Protein 4JMG (pdb70)

Organism: Homo sapiens (NCBI:txid9606)

Foldseek 3Di:
DWAPDVVRVLVVQQPAPPDPPDRAGADFFVVVRAEDEADAPVVQFVRQQPGDDWRHKHKYQYPVDHPFIKIWTDDPNGIDIFGWAAWPVGITDGAFDFDDACPQAVQRDWDFPDDDQFKTKIFSPNRPDPRPFFQKKKKWKDFVVDDDDTDIDIGGRVDGMDMDGGHHAPTKMKMKMFTHRHVPDTGPDIDIDIDGD/DPPDDDD

GO terms:
  GO:0005515 protein binding (F, IPI)
  GO:0060090 molecular adaptor activity (F, IDA)
  GO:0004726 non-membrane spanning protein tyrosine phosphatase activity (F, IDA)
  GO:0005925 focal adhesion (C, IDA)
  GO:0042130 negative regulation of T cell proliferation (P, IDA)
  GO:0019221 cytokine-mediated signaling pathway (P, IDA)
  GO:0032480 negative regulation of type I interferon production (P, IDA)
  GO:1902564 negative regulation of neutrophil activation (P, IDA)
  GO:0005737 cytoplasm (C, IC)
  GO:0004725 protein tyrosine phosphatase activity (F, IDA)
  GO:0004725 protein tyrosine phosphatase activity (F, IMP)
  GO:0042311 vasodilation (P, IMP)
  GO:0051897 positive regulation of phosphatidylinositol 3-kinase/protein kinase B signal transduction (P, IMP)
  GO:1902533 positive regulation of intracellular signal transduction (P, IMP)
  GO:0071260 cellular response to mechanical stimulus (P, IMP)
  GO:0050839 cell adhesion molecule binding (F, IPI)
  GO:0045296 cadherin binding (F, IPI)
  GO:1990782 protein tyrosine kinase binding (F, IPI)
  GO:0005634 nucleus (C, IDA)
  GO:0005737 cytoplasm (C, IDA)

Sequence (204 aa):
VKFNSLNELVDYHRSSTSVVSRNQQIFLRDIGGHPWYKGKIPRAKAEEMMLSKQRHDGAFLIRESESAPGDFSLSVVKFGNDVQHFKVLRDGAGKYFLWVGGSGGSVSSVPTKLEVVAATPTSLLISWDAWSGSDWPVSYYRRITYGETGGNSPVQEFTVPGSSYTATISGLSPGVDYTITVYAGYDGKYYYQSPISINYRTVENVGLM

Structure (mmCIF, N/CA/C/O backbone):
data_4JMG
#
_entry.id   4JMG
#
_cell.length_a   109.597
_cell.length_b   34.402
_cell.length_c   47.799
_cell.angle_alpha   90.00
_cell.angle_beta   105.22
_cell.angle_gamma   90.00
#
_symmetry.space_group_name_H-M   'C 1 2 1'
#
loop_
_entity.id
_entity.type
_entity.pdbx_description
1 polymer 'Clamp Ptpn11_pY580'
2 polymer 'Tyrosine-protein phosphatase non-receptor type 11'
3 non-polymer 'MAGNESIUM ION'
4 water water
#
loop_
_atom_site.group_PDB
_atom_site.id
_atom_site.type_symbol
_atom_site.label_atom_id
_atom_site.label_alt_id
_atom_site.label_comp_id
_atom_site.label_asym_id
_atom_site.label_entity_id
_atom_site.label_seq_id
_atom_site.pdbx_PDB_ins_code
_atom_site.Cartn_x
_atom_site.Cartn_y
_atom_site.Cartn_z
_atom_site.occupancy
_atom_site.B_iso_or_equiv
_atom_site.auth_seq_id
_atom_site.auth_comp_id
_atom_site.auth_asym_id
_atom_site.auth_atom_id
_atom_site.pdbx_PDB_model_num
ATOM 1 N N . VAL A 1 3 ? 35.545 10.716 8.723 1.00 27.63 3 VAL A N 1
ATOM 2 C CA . VAL A 1 3 ? 34.742 11.678 9.475 1.00 27.51 3 VAL A CA 1
ATOM 3 C C . VAL A 1 3 ? 34.508 11.206 10.913 1.00 23.63 3 VAL A C 1
ATOM 4 O O . VAL A 1 3 ? 34.635 10.014 11.208 1.00 24.24 3 VAL A O 1
ATOM 8 N N . LYS A 1 4 ? 34.179 12.144 11.801 1.00 20.42 4 LYS A N 1
ATOM 9 C CA . LYS A 1 4 ? 33.848 11.821 13.188 1.00 19.34 4 LYS A CA 1
ATOM 10 C C . LYS A 1 4 ? 32.495 12.393 13.585 1.00 20.31 4 LYS A C 1
ATOM 11 O O . LYS A 1 4 ? 31.978 13.304 12.933 1.00 22.82 4 LYS A O 1
ATOM 17 N N . PHE A 1 5 ? 31.940 11.866 14.671 1.00 19.08 5 PHE A N 1
ATOM 18 C CA . PHE A 1 5 ? 30.565 12.169 15.052 1.00 16.98 5 PHE A CA 1
ATOM 19 C C . PHE A 1 5 ? 30.449 12.517 16.531 1.00 19.47 5 PHE A C 1
ATOM 20 O O . PHE A 1 5 ? 31.092 11.895 17.372 1.00 18.71 5 PHE A O 1
ATOM 28 N N . ASN A 1 6 ? 29.605 13.491 16.859 1.00 20.61 6 ASN A N 1
ATOM 29 C CA . ASN A 1 6 ? 29.444 13.888 18.254 1.00 21.71 6 ASN A CA 1
ATOM 30 C C . ASN A 1 6 ? 28.475 13.000 19.029 1.00 19.75 6 ASN A C 1
ATOM 31 O O . ASN A 1 6 ? 28.398 13.073 20.253 1.00 22.43 6 ASN A O 1
ATOM 36 N N . SER A 1 7 ? 27.741 12.161 18.309 1.00 16.93 7 SER A N 1
ATOM 37 C CA . SER A 1 7 ? 26.727 11.306 18.926 1.00 17.06 7 SER A CA 1
ATOM 38 C C . SER A 1 7 ? 26.492 10.065 18.070 1.00 15.94 7 SER A C 1
ATOM 39 O O . SER A 1 7 ? 26.865 10.047 16.894 1.00 15.48 7 SER A O 1
ATOM 42 N N . LEU A 1 8 ? 25.890 9.024 18.645 1.00 12.30 8 LEU A N 1
ATOM 43 C CA . LEU A 1 8 ? 25.542 7.844 17.852 1.00 13.08 8 LEU A CA 1
ATOM 44 C C . LEU A 1 8 ? 24.546 8.204 16.764 1.00 14.29 8 LEU A C 1
ATOM 45 O O . LEU A 1 8 ? 24.618 7.673 15.663 1.00 13.53 8 LEU A O 1
ATOM 50 N N . ASN A 1 9 ? 23.601 9.096 17.063 1.00 14.28 9 ASN A N 1
ATOM 51 C CA . ASN A 1 9 ? 22.633 9.496 16.055 1.00 12.79 9 ASN A CA 1
ATOM 52 C C . ASN A 1 9 ? 23.264 10.176 14.838 1.00 13.40 9 ASN A C 1
ATOM 53 O O . ASN A 1 9 ? 22.849 9.932 13.702 1.00 14.15 9 ASN A O 1
ATOM 58 N N . GLU A 1 10 ? 24.260 11.023 15.083 1.00 15.62 10 GLU A N 1
ATOM 59 C CA . GLU A 1 10 ? 25.015 11.667 13.999 1.00 12.98 10 GLU A CA 1
ATOM 60 C C . GLU A 1 10 ? 25.682 10.616 13.111 1.00 12.96 10 GLU A C 1
ATOM 61 O O . GLU A 1 10 ? 25.632 10.707 11.875 1.00 13.64 10 GLU A O 1
ATOM 67 N N . LEU A 1 11 ? 26.285 9.611 13.739 1.00 14.04 11 LEU A N 1
ATOM 68 C CA . LEU A 1 11 ? 26.888 8.497 13.009 1.00 12.33 11 LEU A CA 1
ATOM 69 C C . LEU A 1 11 ? 25.841 7.792 12.157 1.00 14.90 11 LEU A C 1
ATOM 70 O O . LEU A 1 11 ? 26.046 7.553 10.972 1.00 13.53 11 LEU A O 1
ATOM 75 N N . VAL A 1 12 ? 24.714 7.458 12.773 1.00 12.36 12 VAL A N 1
ATOM 76 C CA . VAL A 1 12 ? 23.646 6.750 12.095 1.00 12.55 12 VAL A CA 1
ATOM 77 C C . VAL A 1 12 ? 23.121 7.543 10.910 1.00 13.17 12 VAL A C 1
ATOM 78 O O . VAL A 1 12 ? 22.989 7.002 9.816 1.00 13.53 12 VAL A O 1
ATOM 82 N N . ASP A 1 13 ? 22.811 8.822 11.120 1.00 13.99 13 ASP A N 1
ATOM 83 C CA . ASP A 1 13 ? 22.179 9.592 10.051 1.00 15.94 13 ASP A CA 1
ATOM 84 C C . ASP A 1 13 ? 23.135 9.794 8.880 1.00 14.57 13 ASP A C 1
ATOM 85 O O . ASP A 1 13 ? 22.713 9.766 7.720 1.00 15.25 13 ASP A O 1
ATOM 90 N N . TYR A 1 14 ? 24.421 9.961 9.179 1.00 14.29 14 TYR A N 1
ATOM 91 C CA . TYR A 1 14 ? 25.435 10.079 8.130 1.00 12.74 14 TYR A CA 1
ATOM 92 C C . TYR A 1 14 ? 25.421 8.832 7.262 1.00 15.59 14 TYR A C 1
ATOM 93 O O . TYR A 1 14 ? 25.450 8.904 6.032 1.00 15.44 14 TYR A O 1
ATOM 102 N N . HIS A 1 15 ? 25.334 7.680 7.912 1.00 13.30 15 HIS A N 1
ATOM 103 C CA . HIS A 1 15 ? 25.414 6.417 7.201 1.00 13.77 15 HIS A CA 1
ATOM 104 C C . HIS A 1 15 ? 24.089 5.907 6.649 1.00 13.88 15 HIS A C 1
ATOM 105 O O . HIS A 1 15 ? 24.023 4.806 6.087 1.00 12.32 15 HIS A O 1
ATOM 112 N N . ARG A 1 16 ? 23.039 6.717 6.788 1.00 13.10 16 ARG A N 1
ATOM 113 C CA . ARG A 1 16 ? 21.838 6.502 6.003 1.00 13.31 16 ARG A CA 1
ATOM 114 C C . ARG A 1 16 ? 22.072 6.940 4.555 1.00 16.09 16 ARG A C 1
ATOM 115 O O . ARG A 1 16 ? 21.350 6.501 3.659 1.00 15.22 16 ARG A O 1
ATOM 123 N N . SER A 1 17 ? 23.087 7.777 4.323 1.00 15.55 17 SER A N 1
ATOM 124 C CA A SER A 1 17 ? 23.310 8.316 2.979 0.38 17.30 17 SER A CA 1
ATOM 125 C CA B SER A 1 17 ? 23.330 8.375 3.006 0.62 17.33 17 SER A CA 1
ATOM 126 C C . SER A 1 17 ? 24.704 8.042 2.415 1.00 19.37 17 SER A C 1
ATOM 127 O O . SER A 1 17 ? 24.952 8.269 1.229 1.00 24.53 17 SER A O 1
ATOM 132 N N . THR A 1 18 ? 25.605 7.540 3.251 1.00 15.87 18 THR A N 1
ATOM 133 C CA . THR A 1 18 ? 26.968 7.198 2.847 1.00 15.49 18 THR A CA 1
ATOM 134 C C . THR A 1 18 ? 27.224 5.782 3.339 1.00 17.34 18 THR A C 1
ATOM 135 O O . THR A 1 18 ? 26.894 5.464 4.482 1.00 13.92 18 THR A O 1
ATOM 139 N N . SER A 1 19 ? 27.811 4.927 2.504 1.00 14.56 19 SER A N 1
ATOM 140 C CA . SER A 1 19 ? 27.927 3.512 2.853 1.00 13.55 19 SER A CA 1
ATOM 141 C C . SER A 1 19 ? 28.717 3.311 4.132 1.00 13.07 19 SER A C 1
ATOM 142 O O . SER A 1 19 ? 29.758 3.948 4.336 1.00 15.89 19 SER A O 1
ATOM 145 N N . VAL A 1 20 ? 28.235 2.410 4.984 1.00 12.26 20 VAL A N 1
ATOM 146 C CA A VAL A 1 20 ? 28.956 2.022 6.202 0.33 13.31 20 VAL A CA 1
ATOM 147 C CA B VAL A 1 20 ? 28.961 2.063 6.193 0.67 13.26 20 VAL A CA 1
ATOM 148 C C . VAL A 1 20 ? 30.123 1.103 5.871 1.00 13.06 20 VAL A C 1
ATOM 149 O O . VAL A 1 20 ? 31.077 0.975 6.641 1.00 14.37 20 VAL A O 1
ATOM 156 N N . SER A 1 21 ? 30.045 0.452 4.717 1.00 13.57 21 SER A N 1
ATOM 157 C CA . SER A 1 21 ? 30.999 -0.579 4.328 1.00 14.68 21 SER A CA 1
ATOM 158 C C . SER A 1 21 ? 31.942 -0.123 3.220 1.00 15.18 21 SER A C 1
ATOM 159 O O . SER A 1 21 ? 31.542 0.617 2.316 1.00 14.10 21 SER A O 1
ATOM 162 N N . ARG A 1 22 ? 33.190 -0.572 3.292 1.00 13.35 22 ARG A N 1
ATOM 163 C CA . ARG A 1 22 ? 34.166 -0.314 2.229 1.00 13.85 22 ARG A CA 1
ATOM 164 C C . ARG A 1 22 ? 34.092 -1.370 1.133 1.00 15.31 22 ARG A C 1
ATOM 165 O O . ARG A 1 22 ? 34.736 -1.236 0.091 1.00 18.43 22 ARG A O 1
ATOM 173 N N . ASN A 1 23 ? 33.300 -2.412 1.366 0.77 13.38 23 ASN A N 1
ATOM 174 C CA . ASN A 1 23 ? 33.270 -3.575 0.487 0.77 14.14 23 ASN A CA 1
ATOM 175 C C . ASN A 1 23 ? 32.011 -3.698 -0.368 0.77 13.19 23 ASN A C 1
ATOM 176 O O . ASN A 1 23 ? 32.042 -4.285 -1.451 0.77 17.25 23 ASN A O 1
ATOM 181 N N . GLN A 1 24 ? 30.910 -3.156 0.142 1.00 15.89 24 GLN A N 1
ATOM 182 C CA . GLN A 1 24 ? 29.607 -3.181 -0.513 1.00 17.58 24 GLN A CA 1
ATOM 183 C C . GLN A 1 24 ? 28.923 -1.862 -0.235 1.00 16.99 24 GLN A C 1
ATOM 184 O O . GLN A 1 24 ? 29.289 -1.159 0.707 1.00 17.12 24 GLN A O 1
ATOM 190 N N . GLN A 1 25 ? 27.893 -1.548 -1.011 1.00 16.42 25 GLN A N 1
ATOM 191 C CA . GLN A 1 25 ? 27.115 -0.342 -0.772 1.00 14.98 25 GLN A CA 1
ATOM 192 C C . GLN A 1 25 ? 26.006 -0.656 0.216 1.00 18.82 25 GLN A C 1
ATOM 193 O O . GLN A 1 25 ? 24.964 -1.218 -0.153 1.00 20.83 25 GLN A O 1
ATOM 199 N N . ILE A 1 26 ? 26.233 -0.294 1.475 1.00 15.19 26 ILE A N 1
ATOM 200 C CA . ILE A 1 26 ? 25.282 -0.596 2.536 1.00 16.58 26 ILE A CA 1
ATOM 201 C C . ILE A 1 26 ? 24.871 0.696 3.226 1.00 16.17 26 ILE A C 1
ATOM 202 O O . ILE A 1 26 ? 25.686 1.345 3.871 1.00 15.56 26 ILE A O 1
ATOM 207 N N . PHE A 1 27 ? 23.597 1.053 3.096 1.00 15.67 27 PHE A N 1
ATOM 208 C CA . PHE A 1 27 ? 23.055 2.270 3.696 1.00 14.95 27 PHE A CA 1
ATOM 209 C C . PHE A 1 27 ? 22.068 1.905 4.793 1.00 14.23 27 PHE A C 1
ATOM 210 O O . PHE A 1 27 ? 21.191 1.067 4.588 1.00 17.48 27 PHE A O 1
ATOM 218 N N . LEU A 1 28 ? 22.203 2.541 5.952 1.00 14.01 28 LEU A N 1
ATOM 219 C CA . LEU A 1 28 ? 21.391 2.190 7.117 1.00 12.77 28 LEU A CA 1
ATOM 220 C C . LEU A 1 28 ? 19.915 2.518 6.968 1.00 15.05 28 LEU A C 1
ATOM 221 O O . LEU A 1 28 ? 19.551 3.602 6.507 1.00 17.44 28 LEU A O 1
ATOM 226 N N . ARG A 1 29 ? 19.066 1.581 7.362 1.00 14.95 29 ARG A N 1
ATOM 227 C CA . ARG A 1 29 ? 17.635 1.878 7.456 1.00 16.30 29 ARG A CA 1
ATOM 228 C C . ARG A 1 29 ? 17.014 1.176 8.654 1.00 19.90 29 ARG A C 1
ATOM 229 O O . ARG A 1 29 ? 17.471 0.101 9.067 1.00 17.93 29 ARG A O 1
ATOM 237 N N . ASP A 1 30 ? 15.999 1.809 9.234 1.00 20.32 30 ASP A N 1
ATOM 238 C CA . ASP A 1 30 ? 15.385 1.304 10.452 1.00 23.86 30 ASP A CA 1
ATOM 239 C C . ASP A 1 30 ? 14.744 -0.070 10.252 1.00 22.75 30 ASP A C 1
ATOM 240 O O . ASP A 1 30 ? 14.190 -0.366 9.186 1.00 24.91 30 ASP A O 1
ATOM 245 N N . ILE A 1 31 ? 14.841 -0.916 11.273 1.00 23.84 31 ILE A N 1
ATOM 246 C CA . ILE A 1 31 ? 14.212 -2.229 11.233 1.00 26.51 31 ILE A CA 1
ATOM 247 C C . ILE A 1 31 ? 12.696 -2.092 11.313 1.00 31.53 31 ILE A C 1
ATOM 248 O O . ILE A 1 31 ? 12.175 -1.081 11.792 1.00 30.35 31 ILE A O 1
ATOM 253 N N . GLY A 1 32 ? 11.994 -3.113 10.832 1.00 33.98 32 GLY A N 1
ATOM 254 C CA . GLY A 1 32 ? 10.550 -3.170 10.957 1.00 30.23 32 GLY A CA 1
ATOM 255 C C . GLY A 1 32 ? 10.159 -4.163 12.033 1.00 42.79 32 GLY A C 1
ATOM 256 O O . GLY A 1 32 ? 10.912 -4.384 12.983 1.00 41.78 32 GLY A O 1
ATOM 257 N N . GLY A 1 37 ? 9.366 0.854 21.649 1.00 35.38 37 GLY A N 1
ATOM 258 C CA . GLY A 1 37 ? 10.808 0.845 21.818 1.00 28.40 37 GLY A CA 1
ATOM 259 C C . GLY A 1 37 ? 11.520 1.777 20.855 1.00 24.26 37 GLY A C 1
ATOM 260 O O . GLY A 1 37 ? 10.952 2.197 19.838 1.00 24.08 37 GLY A O 1
ATOM 261 N N . HIS A 1 38 ? 12.770 2.102 21.174 1.00 19.29 38 HIS A N 1
ATOM 262 C CA . HIS A 1 38 ? 13.600 2.912 20.293 1.00 16.21 38 HIS A CA 1
ATOM 263 C C . HIS A 1 38 ? 13.797 2.157 18.981 1.00 15.03 38 HIS A C 1
ATOM 264 O O . HIS A 1 38 ? 13.975 0.940 18.984 1.00 17.60 38 HIS A O 1
ATOM 271 N N . PRO A 1 39 ? 13.751 2.869 17.850 1.00 13.45 39 PRO A N 1
ATOM 272 C CA . PRO A 1 39 ? 13.795 2.155 16.569 1.00 13.37 39 PRO A CA 1
ATOM 273 C C . PRO A 1 39 ? 15.151 1.553 16.227 1.00 12.89 39 PRO A C 1
ATOM 274 O O . PRO A 1 39 ? 15.186 0.629 15.408 1.00 16.53 39 PRO A O 1
ATOM 278 N N . TRP A 1 40 ? 16.246 2.043 16.808 1.00 12.00 40 TRP A N 1
ATOM 279 C CA . TRP A 1 40 ? 17.544 1.477 16.441 1.00 12.76 40 TRP A CA 1
ATOM 280 C C . TRP A 1 40 ? 18.507 1.209 17.590 1.00 12.69 40 TRP A C 1
ATOM 281 O O . TRP A 1 40 ? 19.450 0.429 17.419 1.00 12.83 40 TRP A O 1
ATOM 292 N N . TYR A 1 41 ? 18.319 1.852 18.739 1.00 10.35 41 TYR A N 1
ATOM 293 C CA . TYR A 1 41 ? 19.208 1.604 19.882 1.00 11.30 41 TYR A CA 1
ATOM 294 C C . TYR A 1 41 ? 18.603 0.522 20.741 1.00 11.99 41 TYR A C 1
ATOM 295 O O . TYR A 1 41 ? 17.512 0.716 21.293 1.00 12.15 41 TYR A O 1
ATOM 304 N N . LYS A 1 42 ? 19.284 -0.612 20.855 1.00 13.00 42 LYS A N 1
ATOM 305 C CA . LYS A 1 42 ? 18.720 -1.774 21.544 1.00 14.00 42 LYS A CA 1
ATOM 306 C C . LYS A 1 42 ? 19.474 -2.188 22.815 1.00 14.38 42 LYS A C 1
ATOM 307 O O . LYS A 1 42 ? 19.373 -3.335 23.272 1.00 14.14 42 LYS A O 1
ATOM 313 N N . GLY A 1 43 ? 20.200 -1.247 23.408 1.00 12.41 43 GLY A N 1
ATOM 314 C CA . GLY A 1 43 ? 20.844 -1.486 24.693 1.00 12.46 43 GLY A CA 1
ATOM 315 C C . GLY A 1 43 ? 21.825 -2.638 24.645 1.00 13.14 43 GLY A C 1
ATOM 316 O O . GLY A 1 43 ? 22.535 -2.837 23.644 1.00 12.16 43 GLY A O 1
ATOM 317 N N . LYS A 1 44 ? 21.870 -3.411 25.727 1.00 13.75 44 LYS A N 1
ATOM 318 C CA . LYS A 1 44 ? 22.825 -4.509 25.855 1.00 14.70 44 LYS A CA 1
ATOM 319 C C . LYS A 1 44 ? 22.281 -5.802 25.258 1.00 14.11 44 LYS A C 1
ATOM 320 O O . LYS A 1 44 ? 22.344 -6.865 25.878 1.00 18.40 44 LYS A O 1
ATOM 326 N N . ILE A 1 45 ? 21.734 -5.710 24.056 1.00 13.22 45 ILE A N 1
ATOM 327 C CA . ILE A 1 45 ? 21.298 -6.895 23.334 1.00 13.88 45 ILE A CA 1
ATOM 328 C C . ILE A 1 45 ? 22.520 -7.736 22.928 1.00 12.52 45 ILE A C 1
ATOM 329 O O . ILE A 1 45 ? 23.497 -7.217 22.353 1.00 13.86 45 ILE A O 1
ATOM 334 N N . PRO A 1 46 ? 22.498 -9.045 23.244 1.00 10.90 46 PRO A N 1
ATOM 335 C CA . PRO A 1 46 ? 23.638 -9.893 22.865 1.00 12.09 46 PRO A CA 1
ATOM 336 C C . PRO A 1 46 ? 23.871 -9.918 21.352 1.00 9.86 46 PRO A C 1
ATOM 337 O O . PRO A 1 46 ? 22.909 -9.886 20.580 1.00 12.54 46 PRO A O 1
ATOM 341 N N . ARG A 1 47 ? 25.137 -9.976 20.944 1.00 10.71 47 ARG A N 1
ATOM 342 C CA . ARG A 1 47 ? 25.508 -10.019 19.534 1.00 12.15 47 ARG A CA 1
ATOM 343 C C . ARG A 1 47 ? 24.721 -11.087 18.778 1.00 12.78 47 ARG A C 1
ATOM 344 O O . ARG A 1 47 ? 24.202 -10.819 17.695 1.00 12.44 47 ARG A O 1
ATOM 352 N N . ALA A 1 48 ? 24.597 -12.282 19.354 1.00 11.66 48 ALA A N 1
ATOM 353 C CA . ALA A 1 48 ? 23.891 -13.373 18.667 1.00 11.91 48 ALA A CA 1
ATOM 354 C C . ALA A 1 48 ? 22.396 -13.090 18.509 1.00 13.16 48 ALA A C 1
ATOM 355 O O . ALA A 1 48 ? 21.795 -13.463 17.506 1.00 13.15 48 ALA A O 1
ATOM 357 N N . LYS A 1 49 ? 21.794 -12.424 19.484 1.00 12.15 49 LYS A N 1
ATOM 358 C CA . LYS A 1 49 ? 20.383 -12.076 19.389 1.00 12.13 49 LYS A CA 1
ATOM 359 C C . LYS A 1 49 ? 20.182 -10.974 18.348 1.00 12.50 49 LYS A C 1
ATOM 360 O O . LYS A 1 49 ? 19.212 -10.990 17.579 1.00 13.47 49 LYS A O 1
ATOM 366 N N . ALA A 1 50 ? 21.115 -10.028 18.299 1.00 11.88 50 ALA A N 1
ATOM 367 C CA . ALA A 1 50 ? 21.091 -9.001 17.263 1.00 13.04 50 ALA A CA 1
ATOM 368 C C . ALA A 1 50 ? 21.144 -9.631 15.872 1.00 13.99 50 ALA A C 1
ATOM 369 O O . ALA A 1 50 ? 20.416 -9.207 14.959 1.00 14.06 50 ALA A O 1
ATOM 371 N N . GLU A 1 51 ? 22.018 -10.623 15.693 1.00 12.58 51 GLU A N 1
ATOM 372 C CA . GLU A 1 51 ? 22.112 -11.322 14.412 1.00 14.73 51 GLU A CA 1
ATOM 373 C C . GLU A 1 51 ? 20.796 -11.979 14.042 1.00 14.29 51 GLU A C 1
ATOM 374 O O . GLU A 1 51 ? 20.339 -11.861 12.907 1.00 14.09 51 GLU A O 1
ATOM 380 N N . GLU A 1 52 ? 20.157 -12.641 14.999 1.00 13.54 52 GLU A N 1
ATOM 381 C CA . GLU A 1 52 ? 18.881 -13.298 14.721 1.00 19.01 52 GLU A CA 1
ATOM 382 C C . GLU A 1 52 ? 17.811 -12.308 14.310 1.00 17.68 52 GLU A C 1
ATOM 383 O O . GLU A 1 52 ? 17.090 -12.529 13.328 1.00 16.38 52 GLU A O 1
ATOM 389 N N A MET A 1 53 ? 17.701 -11.214 15.056 0.28 14.76 53 MET A N 1
ATOM 390 N N B MET A 1 53 ? 17.725 -11.210 15.049 0.72 14.92 53 MET A N 1
ATOM 391 C CA A MET A 1 53 ? 16.730 -10.169 14.749 0.28 16.32 53 MET A CA 1
ATOM 392 C CA B MET A 1 53 ? 16.750 -10.160 14.783 0.72 16.40 53 MET A CA 1
ATOM 393 C C A MET A 1 53 ? 16.942 -9.591 13.360 0.28 14.15 53 MET A C 1
ATOM 394 C C B MET A 1 53 ? 16.940 -9.544 13.402 0.72 14.08 53 MET A C 1
ATOM 395 O O A MET A 1 53 ? 15.997 -9.448 12.582 0.28 16.07 53 MET A O 1
ATOM 396 O O B MET A 1 53 ? 15.974 -9.354 12.655 0.72 16.11 53 MET A O 1
ATOM 405 N N . LEU A 1 54 ? 18.188 -9.251 13.051 1.00 13.35 54 LEU A N 1
ATOM 406 C CA . LEU A 1 54 ? 18.497 -8.592 11.790 1.00 14.75 54 LEU A CA 1
ATOM 407 C C . LEU A 1 54 ? 18.315 -9.528 10.601 1.00 17.15 54 LEU A C 1
ATOM 408 O O . LEU A 1 54 ? 17.967 -9.083 9.500 1.00 17.52 54 LEU A O 1
ATOM 413 N N . SER A 1 55 ? 18.528 -10.822 10.813 1.00 16.02 55 SER A N 1
ATOM 414 C CA . SER A 1 55 ? 18.332 -11.799 9.742 1.00 19.54 55 SER A CA 1
ATOM 415 C C . SER A 1 55 ? 16.854 -11.907 9.352 1.00 20.62 55 SER A C 1
ATOM 416 O O . SER A 1 55 ? 16.531 -12.392 8.258 1.00 20.62 55 SER A O 1
ATOM 419 N N . LYS A 1 56 ? 15.965 -11.442 10.227 1.00 16.73 56 LYS A N 1
ATOM 420 C CA . LYS A 1 56 ? 14.523 -11.483 9.960 1.00 18.91 56 LYS A CA 1
ATOM 421 C C . LYS A 1 56 ? 13.995 -10.156 9.435 1.00 18.18 56 LYS A C 1
ATOM 422 O O . LYS A 1 56 ? 12.793 -9.892 9.485 1.00 22.83 56 LYS A O 1
ATOM 428 N N . GLN A 1 57 ? 14.891 -9.335 8.907 1.00 17.79 57 GLN A N 1
ATOM 429 C CA . GLN A 1 57 ? 14.491 -8.085 8.270 1.00 15.65 57 GLN A CA 1
ATOM 430 C C . GLN A 1 57 ? 14.533 -8.238 6.749 1.00 17.36 57 GLN A C 1
ATOM 431 O O . GLN A 1 57 ? 15.343 -8.997 6.217 1.00 19.87 57 GLN A O 1
ATOM 437 N N . ARG A 1 58 ? 13.662 -7.517 6.050 1.00 21.28 58 ARG A N 1
ATOM 438 C CA . ARG A 1 58 ? 13.610 -7.611 4.593 1.00 22.28 58 ARG A CA 1
ATOM 439 C C . ARG A 1 58 ? 14.786 -6.920 3.913 1.00 22.36 58 ARG A C 1
ATOM 440 O O . ARG A 1 58 ? 15.350 -7.439 2.950 1.00 23.53 58 ARG A O 1
ATOM 448 N N . HIS A 1 59 ? 15.163 -5.752 4.420 1.00 17.42 59 HIS A N 1
ATOM 449 C CA . HIS A 1 59 ? 16.060 -4.878 3.674 1.00 20.09 59 HIS A CA 1
ATOM 450 C C . HIS A 1 59 ? 17.516 -4.938 4.106 1.00 20.81 59 HIS A C 1
ATOM 451 O O . HIS A 1 59 ? 17.814 -4.897 5.295 1.00 19.16 59 HIS A O 1
ATOM 458 N N . ASP A 1 60 ? 18.418 -5.029 3.130 1.00 15.66 60 ASP A N 1
ATOM 459 C CA . ASP A 1 60 ? 19.839 -4.832 3.360 1.00 18.46 60 ASP A CA 1
ATOM 460 C C . ASP A 1 60 ? 20.003 -3.439 3.947 1.00 18.63 60 ASP A C 1
ATOM 461 O O . ASP A 1 60 ? 19.339 -2.492 3.512 1.00 18.01 60 ASP A O 1
ATOM 466 N N . GLY A 1 61 ? 2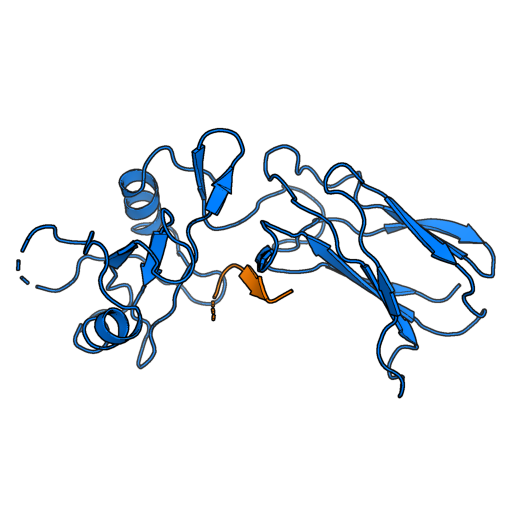0.872 -3.309 4.945 1.00 14.62 61 GLY A N 1
ATOM 467 C CA . GLY A 1 61 ? 21.011 -2.041 5.642 1.00 15.20 61 GLY A CA 1
ATOM 468 C C . GLY A 1 61 ? 20.193 -1.943 6.924 1.00 13.30 61 GLY A C 1
ATOM 469 O O . GLY A 1 61 ? 20.421 -1.030 7.726 1.00 14.75 61 GLY A O 1
ATOM 470 N N . ALA A 1 62 ? 19.247 -2.861 7.133 1.00 13.09 62 ALA A N 1
ATOM 471 C CA . ALA A 1 62 ? 18.520 -2.926 8.402 1.00 12.81 62 ALA A CA 1
ATOM 472 C C . ALA A 1 62 ? 19.559 -3.043 9.510 1.00 12.76 62 ALA A C 1
ATOM 473 O O . ALA A 1 62 ? 20.496 -3.834 9.393 1.00 13.00 62 ALA A O 1
ATOM 475 N N . PHE A 1 63 ? 19.420 -2.253 10.573 1.00 11.56 63 PHE A N 1
ATOM 476 C CA . PHE A 1 63 ? 20.509 -2.165 11.547 1.00 10.70 63 PHE A CA 1
ATOM 477 C C . PHE A 1 63 ? 20.032 -1.893 12.955 1.00 10.01 63 PHE A C 1
ATOM 478 O O . PHE A 1 63 ? 18.898 -1.470 13.183 1.00 11.11 63 PHE A O 1
ATOM 486 N N . LEU A 1 64 ? 20.934 -2.110 13.905 1.00 10.69 64 LEU A N 1
ATOM 487 C CA . LEU A 1 64 ? 20.775 -1.600 15.255 1.00 10.41 64 LEU A CA 1
ATOM 488 C C . LEU A 1 64 ? 22.124 -1.215 15.815 1.00 9.66 64 LEU A C 1
ATOM 489 O O . LEU A 1 64 ? 23.167 -1.642 15.313 1.00 10.58 64 LEU A O 1
ATOM 494 N N . ILE A 1 65 ? 22.101 -0.391 16.854 1.00 10.83 65 ILE A N 1
ATOM 495 C CA . ILE A 1 65 ? 23.283 -0.171 17.679 1.00 11.90 65 ILE A CA 1
ATOM 496 C C . ILE A 1 65 ? 23.052 -0.782 19.053 1.00 9.23 65 ILE A C 1
ATOM 497 O O . ILE A 1 65 ? 21.944 -0.701 19.607 1.00 10.24 65 ILE A O 1
ATOM 502 N N . ARG A 1 66 ? 24.091 -1.418 19.578 1.00 9.95 66 ARG A N 1
ATOM 503 C CA . ARG A 1 66 ? 24.047 -2.090 20.865 1.00 10.35 66 ARG A CA 1
ATOM 504 C C . ARG A 1 66 ? 25.254 -1.731 21.711 1.00 10.14 66 ARG A C 1
ATOM 505 O O . ARG A 1 66 ? 26.327 -1.400 21.189 1.00 11.40 66 ARG A O 1
ATOM 513 N N . GLU A 1 67 ? 25.077 -1.814 23.021 1.00 11.51 67 GLU A N 1
ATOM 514 C CA . GLU A 1 67 ? 26.194 -1.720 23.937 1.00 9.89 67 GLU A CA 1
ATOM 515 C C . GLU A 1 67 ? 26.874 -3.081 23.937 1.00 13.11 67 GLU A C 1
ATOM 516 O O . GLU A 1 67 ? 26.239 -4.109 24.177 1.00 13.90 67 GLU A O 1
ATOM 522 N N . SER A 1 68 ? 28.167 -3.089 23.637 1.00 11.43 68 SER A N 1
ATOM 523 C CA . SER A 1 68 ? 28.930 -4.332 23.543 1.00 12.08 68 SER A CA 1
ATOM 524 C C . SER A 1 68 ? 29.070 -5.034 24.891 1.00 11.36 68 SER A C 1
ATOM 525 O O . SER A 1 68 ? 29.187 -4.378 25.922 1.00 16.19 68 SER A O 1
ATOM 528 N N . GLU A 1 69 ? 29.055 -6.366 24.881 1.00 11.82 69 GLU A N 1
ATOM 529 C CA . GLU A 1 69 ? 29.364 -7.127 26.090 1.00 13.82 69 GLU A CA 1
ATOM 530 C C . GLU A 1 69 ? 30.873 -7.319 26.212 1.00 14.54 69 GLU A C 1
ATOM 531 O O . GLU A 1 69 ? 31.417 -7.256 27.316 1.00 14.55 69 GLU A O 1
ATOM 537 N N . SER A 1 70 ? 31.545 -7.563 25.090 1.00 14.51 70 SER A N 1
ATOM 538 C CA . SER A 1 70 ? 32.990 -7.837 25.093 1.00 14.13 70 SER A CA 1
ATOM 539 C C . SER A 1 70 ? 33.821 -6.581 25.337 1.00 16.98 70 SER A C 1
ATOM 540 O O . SER A 1 70 ? 34.958 -6.654 25.814 1.00 17.91 70 SER A O 1
ATOM 543 N N . ALA A 1 71 ? 33.249 -5.433 24.997 1.00 14.50 71 ALA A N 1
ATOM 544 C CA . ALA A 1 71 ? 33.861 -4.128 25.220 1.00 14.04 71 ALA A CA 1
ATOM 545 C C . ALA A 1 71 ? 32.898 -3.292 26.060 1.00 15.16 71 ALA A C 1
ATOM 546 O O . ALA A 1 71 ? 32.166 -2.452 25.531 1.00 13.48 71 ALA A O 1
ATOM 548 N N . PRO A 1 72 ? 32.887 -3.524 27.381 1.00 14.48 72 PRO A N 1
ATOM 549 C CA . PRO A 1 72 ? 31.861 -2.879 28.207 1.00 12.65 72 PRO A CA 1
ATOM 550 C C . PRO A 1 72 ? 31.967 -1.354 28.182 1.00 13.69 72 PRO A C 1
ATOM 551 O O . PRO A 1 72 ? 33.071 -0.812 28.179 1.00 16.43 72 PRO A O 1
ATOM 555 N N . GLY A 1 73 ? 30.825 -0.680 28.124 1.00 15.94 73 GLY A N 1
ATOM 556 C CA . GLY A 1 73 ? 30.804 0.769 28.027 1.00 17.84 73 GLY A CA 1
ATOM 557 C C . GLY A 1 73 ? 30.995 1.288 26.607 1.00 19.33 73 GLY A C 1
ATOM 558 O O . GLY A 1 73 ? 30.983 2.500 26.378 1.00 21.22 73 GLY A O 1
ATOM 559 N N . ASP A 1 74 ? 31.192 0.382 25.653 1.00 15.33 74 ASP A N 1
ATOM 560 C CA . ASP A 1 74 ? 31.356 0.768 24.256 1.00 12.90 74 ASP A CA 1
ATOM 561 C C . ASP A 1 74 ? 30.265 0.168 23.369 1.00 12.78 74 ASP A C 1
ATOM 562 O O . ASP A 1 74 ? 29.450 -0.626 23.839 1.00 12.11 74 ASP A O 1
ATOM 567 N N . PHE A 1 75 ? 30.236 0.575 22.103 1.00 10.81 75 PHE A N 1
ATOM 568 C CA . PHE A 1 75 ? 29.111 0.263 21.234 1.00 11.41 75 PHE A CA 1
ATOM 569 C C . PHE A 1 75 ? 29.507 -0.440 19.958 1.00 11.06 75 PHE A C 1
ATOM 570 O O . PHE A 1 75 ? 30.640 -0.316 19.495 1.00 10.61 75 PHE A O 1
ATOM 578 N N . SER A 1 76 ? 28.550 -1.172 19.396 1.00 10.39 76 SER A N 1
ATOM 579 C CA . SER A 1 76 ? 28.729 -1.896 18.147 1.00 9.60 76 SER A CA 1
ATOM 580 C C . SER A 1 76 ? 27.523 -1.646 17.267 1.00 9.79 76 SER A C 1
ATOM 581 O O . SER A 1 76 ? 26.397 -1.501 17.752 1.00 10.42 76 SER A O 1
ATOM 584 N N . LEU A 1 77 ? 27.772 -1.561 15.974 1.00 10.72 77 LEU A N 1
ATOM 585 C CA . LEU A 1 77 ? 26.731 -1.397 14.978 1.00 9.53 77 LEU A CA 1
ATOM 586 C C . LEU A 1 77 ? 26.594 -2.729 14.248 1.00 11.75 77 LEU A C 1
ATOM 587 O O . LEU A 1 77 ? 27.588 -3.284 13.758 1.00 12.90 77 LEU A O 1
ATOM 592 N N . SER A 1 78 ? 25.369 -3.234 14.163 1.00 10.93 78 SER A N 1
ATOM 593 C CA . SER A 1 78 ? 25.090 -4.515 13.515 1.00 9.87 78 SER A CA 1
ATOM 594 C C . SER A 1 78 ? 24.131 -4.258 12.362 1.00 10.60 78 SER A C 1
ATOM 595 O O . SER A 1 78 ? 23.133 -3.564 12.520 1.00 11.80 78 SER A O 1
ATOM 598 N N . VAL A 1 79 ? 24.444 -4.822 11.202 1.00 10.40 79 VAL A N 1
ATOM 599 C CA A VAL A 1 79 ? 23.682 -4.516 10.000 0.43 11.00 79 VAL A CA 1
ATOM 600 C CA B VAL A 1 79 ? 23.765 -4.483 9.948 0.57 10.98 79 VAL A CA 1
ATOM 601 C C . VAL A 1 79 ? 23.489 -5.723 9.085 1.00 10.54 79 VAL A C 1
ATOM 602 O O . VAL A 1 79 ? 24.407 -6.508 8.841 1.00 12.40 79 VAL A O 1
ATOM 609 N N . LYS A 1 80 ? 22.255 -5.882 8.610 1.00 13.21 80 LYS A N 1
ATOM 610 C CA . LYS A 1 80 ? 21.944 -6.952 7.659 1.00 12.82 80 LYS A CA 1
ATOM 611 C C . LYS A 1 80 ? 22.537 -6.678 6.279 1.00 15.42 80 LYS A C 1
ATOM 612 O O . LYS A 1 80 ? 22.394 -5.579 5.736 1.00 16.75 80 LYS A O 1
ATOM 618 N N . PHE A 1 81 ? 23.200 -7.680 5.714 1.00 15.15 81 PHE A N 1
ATOM 619 C CA . PHE A 1 81 ? 23.531 -7.652 4.290 1.00 18.02 81 PHE A CA 1
ATOM 620 C C . PHE A 1 81 ? 23.410 -9.053 3.706 1.00 18.11 81 PHE A C 1
ATOM 621 O O . PHE A 1 81 ? 24.231 -9.928 4.000 1.00 18.49 81 PHE A O 1
ATOM 629 N N . GLY A 1 82 ? 22.374 -9.260 2.897 1.00 19.38 82 GLY A N 1
ATOM 630 C CA . GLY A 1 82 ? 22.079 -10.580 2.360 1.00 19.67 82 GLY A CA 1
ATOM 631 C C . GLY A 1 82 ? 21.858 -11.569 3.490 1.00 19.36 82 GLY A C 1
ATOM 632 O O . GLY A 1 82 ? 21.266 -11.225 4.521 1.00 21.66 82 GLY A O 1
ATOM 633 N N . ASN A 1 83 ? 22.349 -12.790 3.307 1.00 18.47 83 ASN A N 1
ATOM 634 C CA . ASN A 1 83 ? 22.251 -13.826 4.326 1.00 19.25 83 ASN A CA 1
ATOM 635 C C . ASN A 1 83 ? 23.410 -13.768 5.313 1.00 24.79 83 ASN A C 1
ATOM 636 O O . ASN A 1 83 ? 23.986 -14.795 5.687 1.00 27.80 83 ASN A O 1
ATOM 641 N N . ASP A 1 84 ? 23.752 -12.553 5.726 1.00 18.84 84 ASP A N 1
ATOM 642 C CA . ASP A 1 84 ? 24.818 -12.342 6.688 1.00 19.47 84 ASP A CA 1
ATOM 643 C C . ASP A 1 84 ? 24.469 -11.107 7.502 1.00 16.91 84 ASP A C 1
ATOM 644 O O . ASP A 1 84 ? 23.620 -10.307 7.106 1.00 16.30 84 ASP A O 1
ATOM 649 N N . VAL A 1 85 ? 25.127 -10.966 8.643 1.00 15.77 85 VAL A N 1
ATOM 650 C CA . VAL A 1 85 ? 25.011 -9.758 9.439 1.00 15.95 85 VAL A CA 1
ATOM 651 C C . VAL A 1 85 ? 26.433 -9.287 9.696 1.00 14.77 85 VAL A C 1
ATOM 652 O O . VAL A 1 85 ? 27.287 -10.070 10.118 1.00 18.36 85 VAL A O 1
ATOM 656 N N . GLN A 1 86 ? 26.696 -8.018 9.407 1.00 12.83 86 GLN A N 1
ATOM 657 C CA . GLN A 1 86 ? 28.024 -7.459 9.584 1.00 13.52 86 GLN A CA 1
ATOM 658 C C . GLN A 1 86 ? 28.038 -6.601 10.841 1.00 13.65 86 GLN A C 1
ATOM 659 O O . GLN A 1 86 ? 27.038 -5.962 11.183 1.00 13.11 86 GLN A O 1
ATOM 665 N N . HIS A 1 87 ? 29.173 -6.594 11.528 1.00 12.48 87 HIS A N 1
ATOM 666 C CA . HIS A 1 87 ? 29.326 -5.806 12.746 1.00 10.84 87 HIS A CA 1
ATOM 667 C C . HIS A 1 87 ? 30.455 -4.809 12.587 1.00 11.65 87 HIS A C 1
ATOM 668 O O . HIS A 1 87 ? 31.500 -5.130 12.015 1.00 12.83 87 HIS A O 1
ATOM 675 N N . PHE A 1 88 ? 30.243 -3.605 13.106 1.00 11.06 88 PHE A N 1
ATOM 676 C CA . PHE A 1 88 ? 31.217 -2.527 13.073 1.00 11.41 88 PHE A CA 1
ATOM 677 C C . PHE A 1 88 ? 31.428 -2.031 14.494 1.00 12.33 88 PHE A C 1
ATOM 678 O O . PHE A 1 88 ? 30.478 -1.721 15.211 1.00 12.07 88 PHE A O 1
ATOM 686 N N . LYS A 1 89 ? 32.677 -1.957 14.922 1.00 10.92 89 LYS A N 1
ATOM 687 C CA . LYS A 1 89 ? 32.995 -1.499 16.260 1.00 11.48 89 LYS A CA 1
ATOM 688 C C . LYS A 1 89 ? 32.989 0.026 16.273 1.00 9.75 89 LYS A C 1
ATOM 689 O O . LYS A 1 89 ? 33.622 0.665 15.432 1.00 11.07 89 LYS A O 1
ATOM 695 N N . VAL A 1 90 ? 32.239 0.619 17.194 1.00 10.80 90 VAL A N 1
ATOM 696 C CA . VAL A 1 90 ? 32.230 2.072 17.317 1.00 10.02 90 VAL A CA 1
ATOM 697 C C . VAL A 1 90 ? 33.433 2.511 18.139 1.00 11.25 90 VAL A C 1
ATOM 698 O O . VAL A 1 90 ? 33.592 2.127 19.300 1.00 13.21 90 VAL A O 1
ATOM 702 N N . LEU A 1 91 ? 34.283 3.307 17.505 1.00 10.33 91 LEU A N 1
ATOM 703 C CA . LEU A 1 91 ? 35.550 3.721 18.095 1.00 9.95 91 LEU A CA 1
ATOM 704 C C . LEU A 1 91 ? 35.433 5.121 18.687 1.00 12.99 91 LEU A C 1
ATOM 705 O O . LEU A 1 91 ? 34.590 5.913 18.260 1.00 14.40 91 LEU A O 1
ATOM 710 N N . ARG A 1 92 ? 36.266 5.415 19.683 1.00 14.37 92 ARG A N 1
ATOM 711 C CA . ARG A 1 92 ? 36.285 6.743 20.299 1.00 16.72 92 ARG A CA 1
ATOM 712 C C . ARG A 1 92 ? 37.640 7.398 20.093 1.00 17.37 92 ARG A C 1
ATOM 713 O O . ARG A 1 92 ? 38.678 6.733 20.207 1.00 18.11 92 ARG A O 1
ATOM 721 N N . ASP A 1 93 ? 37.649 8.701 19.819 1.00 17.16 93 ASP A N 1
ATOM 722 C CA . ASP A 1 93 ? 38.921 9.425 19.769 1.00 23.09 93 ASP A CA 1
ATOM 723 C C . ASP A 1 93 ? 39.293 9.973 21.153 1.00 25.73 93 ASP A C 1
ATOM 724 O O . ASP A 1 93 ? 38.651 9.639 22.151 1.00 28.78 93 ASP A O 1
ATOM 729 N N . GLY A 1 94 ? 40.318 10.814 21.212 1.00 32.83 94 GLY A N 1
ATOM 730 C CA . GLY A 1 94 ? 40.766 11.353 22.484 1.00 35.48 94 GLY A CA 1
ATOM 731 C C . GLY A 1 94 ? 39.739 12.212 23.206 1.00 33.29 94 GLY A C 1
ATOM 732 O O . GLY A 1 94 ? 39.825 12.401 24.420 1.00 37.89 94 GLY A O 1
ATOM 733 N N . ALA A 1 95 ? 38.764 12.733 22.466 1.00 26.46 95 ALA A N 1
ATOM 734 C CA . ALA A 1 95 ? 37.780 13.650 23.035 1.00 31.32 95 ALA A CA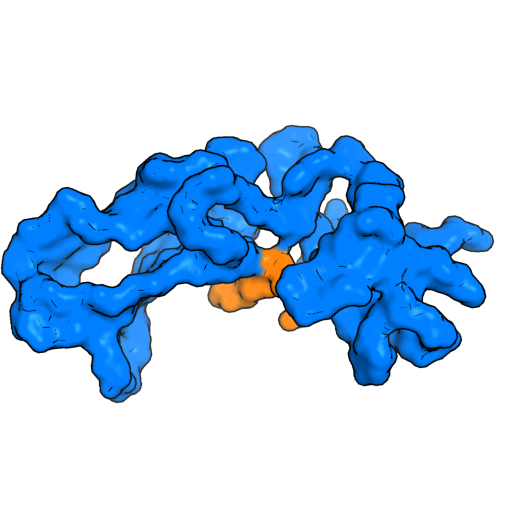 1
ATOM 735 C C . ALA A 1 95 ? 36.363 13.082 23.041 1.00 27.35 95 ALA A C 1
ATOM 736 O O . ALA A 1 95 ? 35.389 13.834 23.084 1.00 39.52 95 ALA A O 1
ATOM 738 N N . GLY A 1 96 ? 36.248 11.759 22.998 1.00 30.57 96 GLY A N 1
ATOM 739 C CA . GLY A 1 96 ? 34.951 11.122 23.141 1.00 31.62 96 GLY A CA 1
ATOM 740 C C . GLY A 1 96 ? 34.101 11.061 21.883 1.00 29.02 96 GLY A C 1
ATOM 741 O O . GLY A 1 96 ? 33.033 10.442 21.900 1.00 32.24 96 GLY A O 1
ATOM 742 N N . LYS A 1 97 ? 34.547 11.714 20.805 1.00 23.57 97 LYS A N 1
ATOM 743 C CA . LYS A 1 97 ? 33.853 11.624 19.521 1.00 20.03 97 LYS A CA 1
ATOM 744 C C . LYS A 1 97 ? 33.885 10.191 19.037 1.00 18.70 97 LYS A C 1
ATOM 745 O O . LYS A 1 97 ? 34.832 9.454 19.327 1.00 22.88 97 LYS A O 1
ATOM 751 N N . TYR A 1 98 ? 32.858 9.804 18.288 1.00 16.32 98 TYR A N 1
ATOM 752 C CA . TYR A 1 98 ? 32.741 8.452 17.759 1.00 14.86 98 TYR A CA 1
ATOM 753 C C . TYR A 1 98 ? 33.154 8.417 16.289 1.00 17.71 98 TYR A C 1
ATOM 754 O O . TYR A 1 98 ? 32.990 9.400 15.563 1.00 17.26 98 TYR A O 1
ATOM 763 N N . PHE A 1 99 ? 33.690 7.282 15.850 1.00 14.43 99 PHE A N 1
ATOM 764 C CA . PHE A 1 99 ? 33.992 7.072 14.438 1.00 14.76 99 PHE A CA 1
ATOM 765 C C . PHE A 1 99 ? 34.055 5.590 14.140 1.00 11.96 99 PHE A C 1
ATOM 766 O O . PHE A 1 99 ? 34.103 4.759 15.049 1.00 12.84 99 PHE A O 1
ATOM 774 N N . LEU A 1 100 ? 34.031 5.263 12.858 1.00 11.65 100 LEU A N 1
ATOM 775 C CA . LEU A 1 100 ? 34.157 3.882 12.412 1.00 11.92 100 LEU A CA 1
ATOM 776 C C . LEU A 1 100 ? 35.430 3.650 11.606 1.00 11.20 100 LEU A C 1
ATOM 777 O O . LEU A 1 100 ? 36.007 2.575 11.678 1.00 12.39 100 LEU A O 1
ATOM 782 N N . TRP A 1 101 ? 35.838 4.644 10.822 1.00 12.92 101 TRP A N 1
ATOM 783 C CA . TRP A 1 101 ? 36.919 4.456 9.856 1.00 12.63 101 TRP A CA 1
ATOM 784 C C . TRP A 1 101 ? 37.932 5.584 9.949 1.00 15.44 101 TRP A C 1
ATOM 785 O O . TRP A 1 101 ? 37.564 6.744 10.160 1.00 15.65 101 TRP A O 1
ATOM 796 N N . VAL A 1 102 ? 39.204 5.240 9.759 1.00 15.65 102 VAL A N 1
ATOM 797 C CA . VAL A 1 102 ? 40.304 6.204 9.821 1.00 19.73 102 VAL A CA 1
ATOM 798 C C . VAL A 1 102 ? 40.512 6.866 8.466 1.00 20.25 102 VAL A C 1
ATOM 799 O O . VAL A 1 102 ? 40.346 6.224 7.425 1.00 21.31 102 VAL A O 1
ATOM 803 N N . GLY A 1 103 ? 40.858 8.152 8.488 1.00 28.51 103 GLY A N 1
ATOM 804 C CA . GLY A 1 103 ? 41.109 8.901 7.272 1.00 35.07 103 GLY A CA 1
ATOM 805 C C . GLY A 1 103 ? 42.585 9.146 7.017 1.00 41.81 103 GLY A C 1
ATOM 806 O O . GLY A 1 103 ? 43.442 8.347 7.405 1.00 37.63 103 GLY A O 1
ATOM 807 N N . GLY A 1 104 ? 42.879 10.268 6.372 1.00 47.56 104 GLY A N 1
ATOM 808 C CA . GLY A 1 104 ? 44.215 10.549 5.882 1.00 46.04 104 GLY A CA 1
ATOM 809 C C . GLY A 1 104 ? 44.080 10.812 4.399 1.00 52.39 104 GLY A C 1
ATOM 810 O O . GLY A 1 104 ? 43.559 9.973 3.663 1.00 55.86 104 GLY A O 1
ATOM 811 N N . SER A 1 105 ? 44.534 11.979 3.957 1.00 52.51 105 SER A N 1
ATOM 812 C CA . SER A 1 105 ? 44.269 12.428 2.593 1.00 51.63 105 SER A CA 1
ATOM 813 C C . SER A 1 105 ? 45.436 12.181 1.640 1.00 47.60 105 SER A C 1
ATOM 814 O O . SER A 1 105 ? 45.430 12.666 0.506 1.00 47.60 105 SER A O 1
ATOM 816 N N . GLY A 1 106 ? 46.428 11.424 2.101 1.00 40.51 106 GLY A N 1
ATOM 817 C CA . GLY A 1 106 ? 47.577 11.078 1.282 1.00 34.35 106 GLY A CA 1
ATOM 818 C C . GLY A 1 106 ? 47.899 9.600 1.393 1.00 28.38 106 GLY A C 1
ATOM 819 O O . GLY A 1 106 ? 47.138 8.842 1.996 1.00 29.51 106 GLY A O 1
ATOM 820 N N . GLY A 1 107 ? 49.020 9.188 0.807 1.00 27.35 107 GLY A N 1
ATOM 821 C CA . GLY A 1 107 ? 49.447 7.801 0.870 1.00 26.52 107 GLY A CA 1
ATOM 822 C C . GLY A 1 107 ? 48.467 6.827 0.240 1.00 24.40 107 GLY A C 1
ATOM 823 O O . GLY A 1 107 ? 47.743 7.169 -0.710 1.00 25.40 107 GLY A O 1
ATOM 824 N N . SER A 1 108 ? 48.441 5.605 0.764 1.00 18.33 108 SER A N 1
ATOM 825 C CA . SER A 1 108 ? 47.575 4.563 0.227 1.00 18.80 108 SER A CA 1
ATOM 826 C C . SER A 1 108 ? 46.194 4.597 0.873 1.00 16.98 108 SER A C 1
ATOM 827 O O . SER A 1 108 ? 46.066 4.609 2.105 1.00 17.70 108 SER A O 1
ATOM 830 N N . VAL A 1 109 ? 45.159 4.622 0.039 1.00 17.48 109 VAL A N 1
ATOM 831 C CA . VAL A 1 109 ? 43.794 4.696 0.530 1.00 16.58 109 VAL A CA 1
ATOM 832 C C . VAL A 1 109 ? 43.460 3.492 1.421 1.00 17.81 109 VAL A C 1
ATOM 833 O O . VAL A 1 109 ? 43.944 2.375 1.196 1.00 20.24 109 VAL A O 1
ATOM 837 N N . SER A 1 110 ? 42.664 3.747 2.451 1.00 15.32 110 SER A N 1
ATOM 838 C CA . SER A 1 110 ? 42.190 2.714 3.383 1.00 20.64 110 SER A CA 1
ATOM 839 C C . SER A 1 110 ? 43.284 1.993 4.188 1.00 17.17 110 SER A C 1
ATOM 840 O O . SER A 1 110 ? 43.026 0.938 4.774 1.00 19.07 110 SER A O 1
ATOM 843 N N . SER A 1 111 ? 44.496 2.545 4.210 1.00 16.62 111 SER A N 1
ATOM 844 C CA . SER A 1 111 ? 45.595 1.950 4.967 1.00 14.55 111 SER A CA 1
ATOM 845 C C . SER A 1 111 ? 45.872 2.800 6.186 1.00 11.33 111 SER A C 1
ATOM 846 O O . SER A 1 111 ? 45.811 4.029 6.122 1.00 15.85 111 SER A O 1
ATOM 849 N N . VAL A 1 112 ? 46.153 2.143 7.311 1.00 11.50 112 VAL A N 1
ATOM 850 C CA . VAL A 1 112 ? 46.543 2.838 8.535 1.00 13.76 112 VAL A CA 1
ATOM 851 C C . VAL A 1 112 ? 47.815 2.211 9.123 1.00 13.65 112 VAL A C 1
ATOM 852 O O . VAL A 1 112 ? 47.834 1.020 9.420 1.00 13.17 112 VAL A O 1
ATOM 856 N N . PRO A 1 113 ? 48.903 2.991 9.237 1.00 12.52 113 PRO A N 1
ATOM 857 C CA . PRO A 1 113 ? 49.074 4.350 8.699 1.00 13.22 113 PRO A CA 1
ATOM 858 C C . PRO A 1 113 ? 48.994 4.366 7.162 1.00 12.62 113 PRO A C 1
ATOM 859 O O . PRO A 1 113 ? 49.030 3.306 6.525 1.00 13.44 113 PRO A O 1
ATOM 863 N N . THR A 1 114 ? 48.875 5.551 6.571 1.00 15.39 114 THR A N 1
ATOM 864 C CA . THR A 1 114 ? 48.666 5.648 5.127 1.00 17.99 114 THR A CA 1
ATOM 865 C C . THR A 1 114 ? 49.967 5.537 4.343 1.00 17.44 114 THR A C 1
ATOM 866 O O . THR A 1 114 ? 49.941 5.350 3.124 1.00 18.61 114 THR A O 1
ATOM 870 N N . LYS A 1 115 ? 51.092 5.667 5.040 1.00 17.05 115 LYS A N 1
ATOM 871 C CA . LYS A 1 115 ? 52.409 5.709 4.411 1.00 22.78 115 LYS A CA 1
ATOM 872 C C . LYS A 1 115 ? 53.325 4.689 5.071 1.00 15.86 115 LYS A C 1
ATOM 873 O O . LYS A 1 115 ? 53.268 4.494 6.282 1.00 17.49 115 LYS A O 1
ATOM 879 N N . LEU A 1 116 ? 54.185 4.057 4.282 1.00 14.94 116 LEU A N 1
ATOM 880 C CA . LEU A 1 116 ? 55.237 3.216 4.829 1.00 15.67 116 LEU A CA 1
ATOM 881 C C . LEU A 1 116 ? 56.392 3.284 3.857 1.00 17.15 116 LEU A C 1
ATOM 882 O O . LEU A 1 116 ? 56.316 2.733 2.755 1.00 20.05 116 LEU A O 1
ATOM 887 N N . GLU A 1 117 ? 57.446 3.985 4.259 1.00 13.62 117 GLU A N 1
ATOM 888 C CA . GLU A 1 117 ? 58.594 4.203 3.399 1.00 15.56 117 GLU A CA 1
ATOM 889 C C . GLU A 1 117 ? 59.853 3.785 4.126 1.00 14.49 117 GLU A C 1
ATOM 890 O O . GLU A 1 117 ? 59.968 3.957 5.349 1.00 12.91 117 GLU A O 1
ATOM 896 N N . VAL A 1 118 ? 60.802 3.237 3.377 1.00 13.32 118 VAL A N 1
ATOM 897 C CA . VAL A 1 118 ? 62.130 2.964 3.911 1.00 13.32 118 VAL A CA 1
ATOM 898 C C . VAL A 1 118 ? 62.955 4.226 3.727 1.00 15.83 118 VAL A C 1
ATOM 899 O O . VAL A 1 118 ? 63.462 4.484 2.641 1.00 16.51 118 VAL A O 1
ATOM 903 N N . VAL A 1 119 ? 63.081 5.027 4.782 1.00 16.87 119 VAL A N 1
ATOM 904 C CA . VAL A 1 119 ? 63.666 6.360 4.640 1.00 17.13 119 VAL A CA 1
ATOM 905 C C . VAL A 1 119 ? 65.178 6.355 4.784 1.00 20.34 119 VAL A C 1
ATOM 906 O O . VAL A 1 119 ? 65.846 7.330 4.439 1.00 22.69 119 VAL A O 1
ATOM 910 N N . ALA A 1 120 ? 65.712 5.246 5.283 1.00 13.97 120 ALA A N 1
ATOM 911 C CA . ALA A 1 120 ? 67.152 5.078 5.397 1.00 15.33 120 ALA A CA 1
ATOM 912 C C . ALA A 1 120 ? 67.456 3.590 5.411 1.00 15.86 120 ALA A C 1
ATOM 913 O O . ALA A 1 120 ? 66.652 2.798 5.903 1.00 15.13 120 ALA A O 1
ATOM 915 N N . ALA A 1 121 ? 68.606 3.202 4.862 1.00 17.49 121 ALA A N 1
ATOM 916 C CA . ALA A 1 121 ? 69.007 1.800 4.882 1.00 17.64 121 ALA A CA 1
ATOM 917 C C . ALA A 1 121 ? 70.524 1.635 4.878 1.00 19.77 121 ALA A C 1
ATOM 918 O O . ALA A 1 121 ? 71.249 2.449 4.302 1.00 23.46 121 ALA A O 1
ATOM 920 N N . THR A 1 122 ? 70.987 0.587 5.553 1.00 18.15 122 THR A N 1
ATOM 921 C CA . THR A 1 122 ? 72.360 0.115 5.438 1.00 18.37 122 THR A CA 1
ATOM 922 C C . THR A 1 122 ? 72.263 -1.244 4.750 1.00 15.69 122 THR A C 1
ATOM 923 O O . THR A 1 122 ? 71.155 -1.695 4.449 1.00 18.92 122 THR A O 1
ATOM 927 N N . PRO A 1 123 ? 73.404 -1.899 4.460 1.00 15.28 123 PRO A N 1
ATOM 928 C CA . PRO A 1 123 ? 73.251 -3.210 3.819 1.00 16.26 123 PRO A CA 1
ATOM 929 C C . PRO A 1 123 ? 72.493 -4.245 4.661 1.00 15.43 123 PRO A C 1
ATOM 930 O O . PRO A 1 123 ? 71.987 -5.207 4.081 1.00 20.59 123 PRO A O 1
ATOM 934 N N . THR A 1 124 ? 72.408 -4.050 5.980 1.00 16.35 124 THR A N 1
ATOM 935 C CA . THR A 1 124 ? 71.805 -5.039 6.878 1.00 17.60 124 THR A CA 1
ATOM 936 C C . THR A 1 124 ? 70.684 -4.487 7.766 1.00 19.20 124 THR A C 1
ATOM 937 O O . THR A 1 124 ? 70.161 -5.203 8.616 1.00 19.49 124 THR A O 1
ATOM 941 N N . SER A 1 125 ? 70.318 -3.223 7.591 1.00 16.97 125 SER A N 1
ATOM 942 C CA . SER A 1 125 ? 69.301 -2.636 8.465 1.00 16.46 125 SER A CA 1
ATOM 943 C C . SER A 1 125 ? 68.539 -1.559 7.728 1.00 19.03 125 SER A C 1
ATOM 944 O O . SER A 1 125 ? 68.951 -1.116 6.654 1.00 19.44 125 SER A O 1
ATOM 947 N N . LEU A 1 126 ? 67.425 -1.128 8.310 1.00 16.16 126 LEU A N 1
ATOM 948 C CA . LEU A 1 126 ? 66.681 -0.031 7.719 1.00 17.12 126 LEU A CA 1
ATOM 949 C C . LEU A 1 126 ? 65.825 0.670 8.743 1.00 14.40 126 LEU A C 1
ATOM 950 O O . LEU A 1 126 ? 65.593 0.156 9.842 1.00 15.58 126 LEU A O 1
ATOM 955 N N . LEU A 1 127 ? 65.410 1.873 8.384 1.00 14.78 127 LEU A N 1
ATOM 956 C CA . LEU A 1 127 ? 64.457 2.623 9.175 1.00 14.75 127 LEU A CA 1
ATOM 957 C C . LEU A 1 127 ? 63.220 2.787 8.318 1.00 13.46 127 LEU A C 1
ATOM 958 O O . LEU A 1 127 ? 63.284 3.308 7.190 1.00 14.51 127 LEU A O 1
ATOM 963 N N . ILE A 1 128 ? 62.091 2.319 8.835 1.00 12.67 128 ILE A N 1
ATOM 964 C CA . ILE A 1 128 ? 60.821 2.562 8.169 1.00 13.67 128 ILE A CA 1
ATOM 965 C C . ILE A 1 128 ? 60.139 3.743 8.845 1.00 11.37 128 ILE A C 1
ATOM 966 O O . ILE A 1 128 ? 60.320 3.985 10.038 1.00 13.44 128 ILE A O 1
ATOM 971 N N . SER A 1 129 ? 59.348 4.474 8.066 1.00 14.17 129 SER A N 1
ATOM 972 C CA . SER A 1 129 ? 58.697 5.665 8.578 1.00 13.87 129 SER A CA 1
ATOM 973 C C . SER A 1 129 ? 57.301 5.807 8.030 1.00 11.44 129 SER A C 1
ATOM 974 O O . SER A 1 129 ? 57.051 5.516 6.857 1.00 14.21 129 SER A O 1
ATOM 977 N N . TRP A 1 130 ? 56.405 6.239 8.910 1.00 16.00 130 TRP A N 1
ATOM 978 C CA . TRP A 1 130 ? 55.022 6.547 8.566 1.00 17.85 130 TRP A CA 1
ATOM 979 C C . TRP A 1 130 ? 54.715 7.962 9.065 1.00 25.75 130 TRP A C 1
ATOM 980 O O . TRP A 1 130 ? 53.560 8.326 9.300 1.00 32.05 130 TRP A O 1
ATOM 991 N N . ASP A 1 131 ? 55.780 8.749 9.205 1.00 25.61 131 ASP A N 1
ATOM 992 C CA . ASP A 1 131 ? 55.725 10.142 9.647 1.00 33.70 131 ASP A CA 1
ATOM 993 C C . ASP A 1 131 ? 54.794 11.006 8.812 1.00 43.77 131 ASP A C 1
ATOM 994 O O . ASP A 1 131 ? 54.084 11.867 9.337 1.00 46.18 131 ASP A O 1
ATOM 996 N N . ALA A 1 132 ? 54.820 10.780 7.503 1.00 44.33 132 ALA A N 1
ATOM 997 C CA . ALA A 1 132 ? 54.068 11.595 6.561 1.00 49.62 132 ALA A CA 1
ATOM 998 C C . ALA A 1 132 ? 52.582 11.243 6.541 1.00 43.28 132 ALA A C 1
ATOM 999 O O . ALA A 1 132 ? 51.818 11.806 5.752 1.00 50.53 132 ALA A O 1
ATOM 1001 N N . TRP A 1 133 ? 52.177 10.305 7.393 1.00 43.72 133 TRP A N 1
ATOM 1002 C CA . TRP A 1 1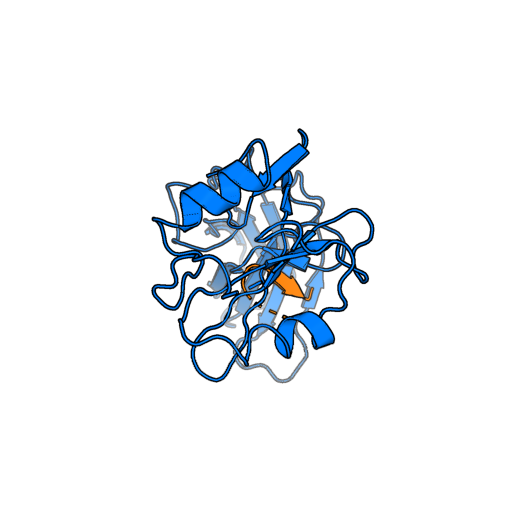33 ? 50.757 10.030 7.582 1.00 46.12 133 TRP A CA 1
ATOM 1003 C C . TRP A 1 133 ? 50.138 11.184 8.358 1.00 50.93 133 TRP A C 1
ATOM 1004 O O . TRP A 1 133 ? 50.673 11.607 9.385 1.00 46.96 133 TRP A O 1
ATOM 1015 N N . SER A 1 134 ? 49.023 11.702 7.855 1.00 50.73 134 SER A N 1
ATOM 1016 C CA . SER A 1 134 ? 48.302 12.767 8.540 1.00 60.09 134 SER A CA 1
ATOM 1017 C C . SER A 1 134 ? 47.324 12.167 9.541 1.00 57.10 134 SER A C 1
ATOM 1018 O O . SER A 1 134 ? 46.112 12.209 9.328 1.00 57.98 134 SER A O 1
ATOM 1020 N N . GLY A 1 135 ? 47.846 11.621 10.638 1.00 51.42 135 GLY A N 1
ATOM 1021 C CA . GLY A 1 135 ? 47.016 10.870 11.565 1.00 48.71 135 GLY A CA 1
ATOM 1022 C C . GLY A 1 135 ? 46.933 11.348 13.005 1.00 43.88 135 GLY A C 1
ATOM 1023 O O . GLY A 1 135 ? 46.692 10.544 13.908 1.00 41.26 135 GLY A O 1
ATOM 1024 N N . SER A 1 136 ? 47.109 12.646 13.235 1.00 47.41 136 SER A N 1
ATOM 1025 C CA . SER A 1 136 ? 47.008 13.185 14.592 1.00 50.31 136 SER A CA 1
ATOM 1026 C C . SER A 1 136 ? 45.565 13.142 15.118 1.00 48.41 136 SER A C 1
ATOM 1027 O O . SER A 1 136 ? 45.330 13.181 16.329 1.00 44.46 136 SER A O 1
ATOM 1030 N N . ASP A 1 137 ? 44.601 13.059 14.206 1.00 42.55 137 ASP A N 1
ATOM 1031 C CA . ASP A 1 137 ? 43.197 12.995 14.593 1.00 35.83 137 ASP A CA 1
ATOM 1032 C C . ASP A 1 137 ? 42.765 11.564 14.909 1.00 35.36 137 ASP A C 1
ATOM 1033 O O . ASP A 1 137 ? 41.646 11.329 15.374 1.00 30.23 137 ASP A O 1
ATOM 1038 N N . TRP A 1 138 ? 43.665 10.615 14.668 1.00 27.17 138 TRP A N 1
ATOM 1039 C CA . TRP A 1 138 ? 43.351 9.200 14.820 1.00 23.51 138 TRP A CA 1
ATOM 1040 C C . TRP A 1 138 ? 44.304 8.544 15.811 1.00 24.25 138 TRP A C 1
ATOM 1041 O O . TRP A 1 138 ? 45.374 8.064 15.421 1.00 25.38 138 TRP A O 1
ATOM 1052 N N . PRO A 1 139 ? 43.918 8.511 17.095 1.00 18.05 139 PRO A N 1
ATOM 1053 C CA . PRO A 1 139 ? 44.845 8.058 18.141 1.00 18.61 139 PRO A CA 1
ATOM 1054 C C . PRO A 1 139 ? 45.228 6.583 18.027 1.00 16.09 139 PRO A C 1
ATOM 1055 O O . PRO A 1 139 ? 44.362 5.717 17.890 1.00 14.10 139 PRO A O 1
ATOM 1059 N N . VAL A 1 140 ? 46.523 6.300 18.112 1.00 14.72 140 VAL A N 1
ATOM 1060 C CA . VAL A 1 140 ? 47.003 4.929 18.028 1.00 13.90 140 VAL A CA 1
ATOM 1061 C C . VAL A 1 140 ? 47.506 4.516 19.399 1.00 11.57 140 VAL A C 1
ATOM 1062 O O . VAL A 1 140 ? 48.237 5.268 20.042 1.00 14.57 140 VAL A O 1
ATOM 1066 N N . SER A 1 141 ? 47.108 3.333 19.853 1.00 11.42 141 SER A N 1
ATOM 1067 C CA . SER A 1 141 ? 47.590 2.809 21.128 1.00 11.98 141 SER A CA 1
ATOM 1068 C C . SER A 1 141 ? 49.065 2.445 21.011 1.00 12.93 141 SER A C 1
ATOM 1069 O O . SER A 1 141 ? 49.910 3.023 21.690 1.00 12.00 141 SER A O 1
ATOM 1072 N N . TYR A 1 142 ? 49.355 1.473 20.152 1.00 10.41 142 TYR A N 1
ATOM 1073 C CA . TYR A 1 142 ? 50.717 1.125 19.790 1.00 9.16 142 TYR A CA 1
ATOM 1074 C C . TYR A 1 142 ? 50.717 0.648 18.348 1.00 10.62 142 TYR A C 1
ATOM 1075 O O . TYR A 1 142 ? 49.677 0.271 17.797 1.00 11.58 142 TYR A O 1
ATOM 1084 N N . TYR A 1 143 ? 51.897 0.663 17.741 1.00 10.17 143 TYR A N 1
ATOM 1085 C CA . TYR A 1 143 ? 52.086 0.079 16.420 1.00 10.73 143 TYR A CA 1
ATOM 1086 C C . TYR A 1 143 ? 52.755 -1.278 16.557 1.00 10.23 143 TYR A C 1
ATOM 1087 O O . TYR A 1 143 ? 53.681 -1.430 17.357 1.00 11.03 143 TYR A O 1
ATOM 1096 N N . ARG A 1 144 ? 52.289 -2.262 15.804 1.00 11.92 144 ARG A N 1
ATOM 1097 C CA A ARG A 1 144 ? 52.928 -3.566 15.746 0.50 11.78 144 ARG A CA 1
ATOM 1098 C CA B ARG A 1 144 ? 52.919 -3.571 15.744 0.50 11.77 144 ARG A CA 1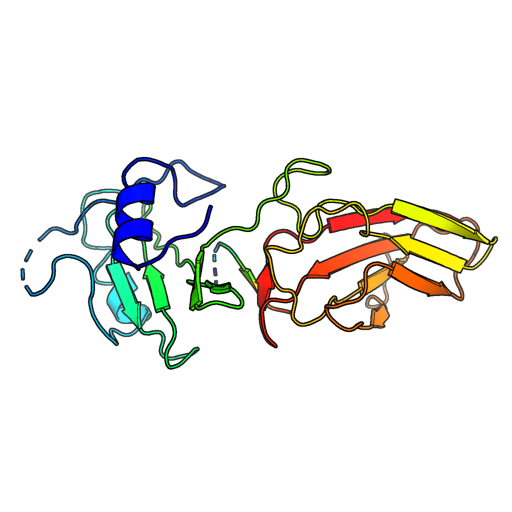
ATOM 1099 C C . ARG A 1 144 ? 53.606 -3.700 14.396 1.00 11.43 144 ARG A C 1
ATOM 1100 O O . ARG A 1 144 ? 52.982 -3.492 13.363 1.00 12.03 144 ARG A O 1
ATOM 1115 N N . ILE A 1 145 ? 54.891 -4.028 14.418 1.00 11.59 145 ILE A N 1
ATOM 1116 C CA . ILE A 1 145 ? 55.691 -4.199 13.215 1.00 11.97 145 ILE A CA 1
ATOM 1117 C C . ILE A 1 145 ? 56.044 -5.673 13.075 1.00 11.04 145 ILE A C 1
ATOM 1118 O O . ILE A 1 145 ? 56.557 -6.282 14.018 1.00 12.66 145 ILE A O 1
ATOM 1123 N N . THR A 1 146 ? 55.762 -6.263 11.919 1.00 12.49 146 THR A N 1
ATOM 1124 C CA . THR A 1 146 ? 56.182 -7.634 11.676 1.00 13.65 146 THR A CA 1
ATOM 1125 C C . THR A 1 146 ? 57.069 -7.676 10.448 1.00 13.82 146 THR A C 1
ATOM 1126 O O . THR A 1 146 ? 56.920 -6.868 9.524 1.00 13.25 146 THR A O 1
ATOM 1130 N N . TYR A 1 147 ? 58.019 -8.595 10.457 1.00 15.37 147 TYR A N 1
ATOM 1131 C CA . TYR A 1 147 ? 58.836 -8.793 9.275 1.00 14.88 147 TYR A CA 1
ATOM 1132 C C . TYR A 1 147 ? 59.355 -10.210 9.216 1.00 18.93 147 TYR A C 1
ATOM 1133 O O . TYR A 1 147 ? 59.549 -10.861 10.242 1.00 19.04 147 TYR A O 1
ATOM 1142 N N . GLY A 1 148 ? 59.579 -10.684 8.001 1.00 21.69 148 GLY A N 1
ATOM 1143 C CA . GLY A 1 148 ? 60.157 -11.995 7.808 1.00 24.47 148 GLY A CA 1
ATOM 1144 C C . GLY A 1 148 ? 60.466 -12.221 6.346 1.00 23.55 148 GLY A C 1
ATOM 1145 O O . GLY A 1 148 ? 59.969 -11.498 5.481 1.00 22.86 148 GLY A O 1
ATOM 1146 N N . GLU A 1 149 ? 61.294 -13.224 6.083 1.00 28.77 149 GLU A N 1
ATOM 1147 C CA . GLU A 1 149 ? 61.616 -13.632 4.723 1.00 31.16 149 GLU A CA 1
ATOM 1148 C C . GLU A 1 149 ? 60.347 -13.898 3.933 1.00 33.44 149 GLU A C 1
ATOM 1149 O O . GLU A 1 149 ? 59.502 -14.686 4.357 1.00 34.92 149 GLU A O 1
ATOM 1155 N N . THR A 1 150 ? 60.209 -13.221 2.795 1.00 28.69 150 THR A N 1
ATOM 1156 C CA . THR A 1 150 ? 59.041 -13.379 1.935 1.00 32.65 150 THR A CA 1
ATOM 1157 C C . THR A 1 150 ? 58.914 -14.828 1.476 1.00 46.68 150 THR A C 1
ATOM 1158 O O . THR A 1 150 ? 59.856 -15.393 0.919 1.00 46.47 150 THR A O 1
ATOM 1162 N N . GLY A 1 151 ? 57.753 -15.429 1.723 1.00 48.03 151 GLY A N 1
ATOM 1163 C CA . GLY A 1 151 ? 57.537 -16.827 1.395 1.00 51.27 151 GLY A CA 1
ATOM 1164 C C . GLY A 1 151 ? 58.399 -17.738 2.247 1.00 54.66 151 GLY A C 1
ATOM 1165 O O . GLY A 1 151 ? 58.861 -18.784 1.789 1.00 58.33 151 GLY A O 1
ATOM 1166 N N . GLY A 1 152 ? 58.616 -17.338 3.496 1.00 56.47 152 GLY A N 1
ATOM 1167 C CA . GLY A 1 152 ? 59.473 -18.090 4.392 1.00 57.16 152 GLY A CA 1
ATOM 1168 C C . GLY A 1 152 ? 58.748 -19.202 5.121 1.00 64.89 152 GLY A C 1
ATOM 1169 O O . GLY A 1 152 ? 57.517 -19.236 5.165 1.00 69.38 152 GLY A O 1
ATOM 1170 N N . ASN A 1 153 ? 59.515 -20.123 5.691 1.00 67.94 153 ASN A N 1
ATOM 1171 C CA . ASN A 1 153 ? 58.935 -21.184 6.498 1.00 68.92 153 ASN A CA 1
ATOM 1172 C C . ASN A 1 153 ? 58.596 -20.665 7.891 1.00 68.36 153 ASN A C 1
ATOM 1173 O O . ASN A 1 153 ? 57.456 -20.766 8.346 1.00 65.78 153 ASN A O 1
ATOM 1175 N N . SER A 1 154 ? 59.598 -20.084 8.543 1.00 62.85 154 SER A N 1
ATOM 1176 C CA . SER A 1 154 ? 59.491 -19.611 9.920 1.00 59.99 154 SER A CA 1
ATOM 1177 C C . SER A 1 154 ? 58.401 -18.554 10.125 1.00 58.36 154 SER A C 1
ATOM 1178 O O . SER A 1 154 ? 58.002 -17.876 9.176 1.00 60.48 154 SER A O 1
ATOM 1181 N N . PRO A 1 155 ? 57.910 -18.423 11.372 1.00 53.02 155 PRO A N 1
ATOM 1182 C CA . PRO A 1 155 ? 56.978 -17.350 11.737 1.00 46.99 155 PRO A CA 1
ATOM 1183 C C . PRO A 1 155 ? 57.649 -15.988 11.612 1.00 38.35 155 PRO A C 1
ATOM 1184 O O . PRO A 1 155 ? 58.872 -15.893 11.749 1.00 38.10 155 PRO A O 1
ATOM 1188 N N . VAL A 1 156 ? 56.867 -14.946 11.352 1.00 34.63 156 VAL A N 1
ATOM 1189 C CA . VAL A 1 156 ? 57.434 -13.609 11.257 1.00 26.62 156 VAL A CA 1
ATOM 1190 C C . VAL A 1 156 ? 57.961 -13.141 12.609 1.00 24.97 156 VAL A C 1
ATOM 1191 O O . VAL A 1 156 ? 57.481 -13.568 13.666 1.00 26.09 156 VAL A O 1
ATOM 1195 N N . GLN A 1 157 ? 58.967 -12.278 12.561 1.00 19.39 157 GLN A N 1
ATOM 1196 C CA . GLN A 1 157 ? 59.460 -11.584 13.736 1.00 17.71 157 GLN A CA 1
ATOM 1197 C C . GLN A 1 157 ? 58.506 -10.436 13.992 1.00 19.83 157 GLN A C 1
ATOM 1198 O O . GLN A 1 157 ? 57.876 -9.922 13.062 1.00 18.38 157 GLN A O 1
ATOM 1204 N N . GLU A 1 158 ? 58.372 -10.041 15.250 1.00 17.45 158 GLU A N 1
ATOM 1205 C CA . GLU A 1 158 ? 57.461 -8.960 15.587 1.00 16.49 158 GLU A CA 1
ATOM 1206 C C . GLU A 1 158 ? 57.984 -8.151 16.753 1.00 15.88 158 GLU A C 1
ATOM 1207 O O . GLU A 1 158 ? 58.696 -8.673 17.623 1.00 17.61 158 GLU A O 1
ATOM 1213 N N . PHE A 1 159 ? 57.627 -6.873 16.767 1.00 13.19 159 PHE A N 1
ATOM 1214 C CA . PHE A 1 159 ? 57.881 -6.006 17.904 1.00 14.31 159 PHE A CA 1
ATOM 1215 C C . PHE A 1 159 ? 56.880 -4.859 17.868 1.00 12.12 159 PHE A C 1
ATOM 1216 O O . PHE A 1 159 ? 56.189 -4.653 16.865 1.00 13.63 159 PHE A O 1
ATOM 1224 N N . THR A 1 160 ? 56.788 -4.122 18.963 1.00 12.87 160 THR A N 1
ATOM 1225 C CA . THR A 1 160 ? 55.827 -3.035 19.050 1.00 12.44 160 THR A CA 1
ATOM 1226 C C . THR A 1 160 ? 56.514 -1.761 19.489 1.00 12.31 160 THR A C 1
ATOM 1227 O O . THR A 1 160 ? 57.564 -1.788 20.153 1.00 13.49 160 THR A O 1
ATOM 1231 N N . VAL A 1 161 ? 55.935 -0.636 19.104 1.00 13.48 161 VAL A N 1
ATOM 1232 C CA . VAL A 1 161 ? 56.390 0.664 19.565 1.00 14.86 161 VAL A CA 1
ATOM 1233 C C . VAL A 1 161 ? 55.197 1.490 20.033 1.00 13.45 161 VAL A C 1
ATOM 1234 O O . VAL A 1 161 ? 54.060 1.256 19.592 1.00 12.39 161 VAL A O 1
ATOM 1238 N N . PRO A 1 162 ? 55.436 2.475 20.911 1.00 11.05 162 PRO A N 1
ATOM 1239 C CA . PRO A 1 162 ? 54.324 3.291 21.404 1.00 13.79 162 PRO A CA 1
ATOM 1240 C C . PRO A 1 162 ? 53.652 4.083 20.283 1.00 13.17 162 PRO A C 1
ATOM 1241 O O . PRO A 1 162 ? 54.246 4.361 19.233 1.00 13.31 162 PRO A O 1
ATOM 1245 N N . GLY A 1 163 ? 52.384 4.421 20.516 1.00 13.23 163 GLY A N 1
ATOM 1246 C CA . GLY A 1 163 ? 51.584 5.127 19.540 1.00 14.62 163 GLY A CA 1
ATOM 1247 C C . GLY A 1 163 ? 52.053 6.513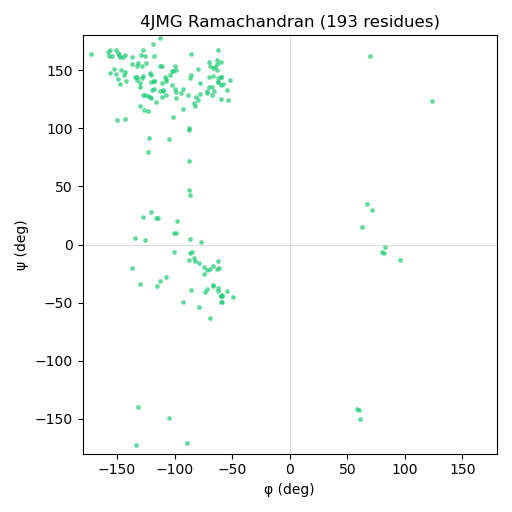 19.145 1.00 15.42 163 GLY A C 1
ATOM 1248 O O . GLY A 1 163 ? 51.577 7.066 18.154 1.00 20.25 163 GLY A O 1
ATOM 1249 N N . SER A 1 164 ? 52.974 7.086 19.911 1.00 19.65 164 SER A N 1
ATOM 1250 C CA . SER A 1 164 ? 53.559 8.370 19.532 1.00 20.12 164 SER A CA 1
ATOM 1251 C C . SER A 1 164 ? 54.631 8.225 18.440 1.00 24.16 164 SER A C 1
ATOM 1252 O O . SER A 1 164 ? 55.004 9.209 17.793 1.00 26.84 164 SER A O 1
ATOM 1255 N N . SER A 1 165 ? 55.115 7.003 18.231 1.00 17.89 165 SER A N 1
ATOM 1256 C CA . SER A 1 165 ? 56.219 6.769 17.291 1.00 17.57 165 SER A CA 1
ATOM 1257 C C . SER A 1 165 ? 55.792 6.985 15.852 1.00 21.48 165 SER A C 1
ATOM 1258 O O . SER A 1 165 ? 54.629 6.805 15.515 1.00 21.28 165 SER A O 1
ATOM 1261 N N . TYR A 1 166 ? 56.737 7.344 14.985 1.00 18.05 166 TYR A N 1
ATOM 1262 C CA . TYR A 1 166 ? 56.424 7.376 13.562 1.00 18.72 166 TYR A CA 1
ATOM 1263 C C . TYR A 1 166 ? 57.518 6.723 12.726 1.00 15.21 166 TYR A C 1
ATOM 1264 O O . TYR A 1 166 ? 57.476 6.743 11.499 1.00 18.09 166 TYR A O 1
ATOM 1273 N N . THR A 1 167 ? 58.495 6.144 13.418 1.00 15.86 167 THR A N 1
ATOM 1274 C CA . THR A 1 167 ? 59.547 5.369 12.749 1.00 13.36 167 THR A CA 1
ATOM 1275 C C . THR A 1 167 ? 59.833 4.084 13.508 1.00 14.89 167 THR A C 1
ATOM 1276 O O . THR A 1 167 ? 59.483 3.951 14.677 1.00 16.54 167 THR A O 1
ATOM 1280 N N . ALA A 1 168 ? 60.463 3.129 12.832 1.00 13.18 168 ALA A N 1
ATOM 1281 C CA . ALA A 1 168 ? 60.898 1.902 13.484 1.00 14.38 168 ALA A CA 1
ATOM 1282 C C . ALA A 1 168 ? 62.152 1.368 12.814 1.00 14.70 168 ALA A C 1
ATOM 1283 O O . ALA A 1 168 ? 62.306 1.453 11.595 1.00 15.57 168 ALA A O 1
ATOM 1285 N N . THR A 1 169 ? 63.043 0.824 13.634 1.00 15.64 169 THR A N 1
ATOM 1286 C CA . THR A 1 169 ? 64.301 0.241 13.187 1.00 12.13 169 THR A CA 1
ATOM 1287 C C . THR A 1 169 ? 64.114 -1.247 12.951 1.00 14.64 169 THR A C 1
ATOM 1288 O O . THR A 1 169 ? 63.534 -1.940 13.790 1.00 14.96 169 THR A O 1
ATOM 1292 N N . ILE A 1 170 ? 64.613 -1.752 11.828 1.00 14.55 170 ILE A N 1
ATOM 1293 C CA . ILE A 1 170 ? 64.707 -3.196 11.632 1.00 14.58 170 ILE A CA 1
ATOM 1294 C C . ILE A 1 170 ? 66.165 -3.538 11.335 1.00 15.41 170 ILE A C 1
ATOM 1295 O 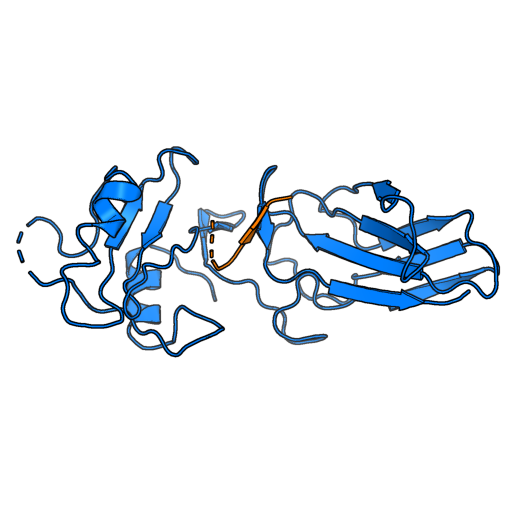O . ILE A 1 170 ? 66.774 -2.931 10.461 1.00 17.44 170 ILE A O 1
ATOM 1300 N N . SER A 1 171 ? 66.724 -4.487 12.082 1.00 16.89 171 SER A N 1
ATOM 1301 C CA . SER A 1 171 ? 68.158 -4.771 12.011 1.00 17.38 171 SER A CA 1
ATOM 1302 C C . SER A 1 171 ? 68.422 -6.246 11.758 1.00 20.91 171 SER A C 1
ATOM 1303 O O . SER A 1 171 ? 67.523 -7.078 11.875 1.00 24.34 171 SER A O 1
ATOM 1306 N N . GLY A 1 172 ? 69.669 -6.559 11.412 1.00 19.51 172 GLY A N 1
ATOM 1307 C CA . GLY A 1 172 ? 70.090 -7.938 11.238 1.00 26.43 172 GLY A CA 1
ATOM 1308 C C . GLY A 1 172 ? 69.528 -8.607 9.999 1.00 20.87 172 GLY A C 1
ATOM 1309 O O . GLY A 1 172 ? 69.336 -9.825 9.971 1.00 22.68 172 GLY A O 1
ATOM 1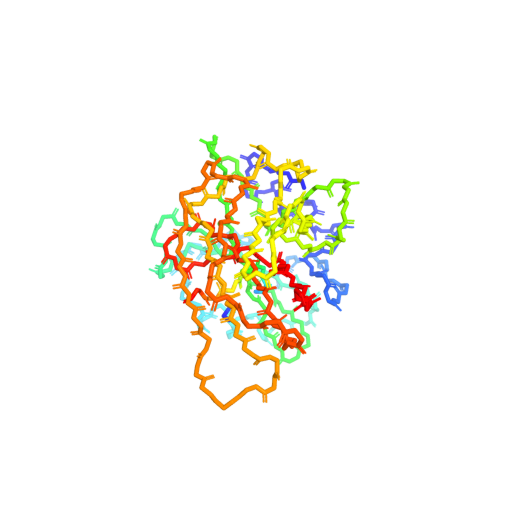310 N N . LEU A 1 173 ? 69.273 -7.810 8.966 1.00 20.70 173 LEU A N 1
ATOM 1311 C CA . LEU A 1 173 ? 68.757 -8.330 7.708 1.00 21.73 173 LEU A CA 1
ATOM 1312 C C . LEU A 1 173 ? 69.898 -8.799 6.824 1.00 22.59 173 LEU A C 1
ATOM 1313 O O . LEU A 1 173 ? 70.989 -8.221 6.846 1.00 23.40 173 LEU A O 1
ATOM 1318 N N . SER A 1 174 ? 69.659 -9.853 6.054 1.00 25.45 174 SER A N 1
ATOM 1319 C CA . SER A 1 174 ? 70.689 -10.325 5.143 1.00 26.40 174 SER A CA 1
ATOM 1320 C C . SER A 1 174 ? 70.445 -9.823 3.725 1.00 20.70 174 SER A C 1
ATOM 1321 O O . SER A 1 174 ? 69.320 -9.890 3.205 1.00 23.24 174 SER A O 1
ATOM 1324 N N . PRO A 1 175 ? 71.499 -9.278 3.116 1.00 21.46 175 PRO A N 1
ATOM 1325 C CA . PRO A 1 175 ? 71.483 -8.688 1.776 1.00 22.70 175 PRO A CA 1
ATOM 1326 C C . PRO A 1 175 ? 70.882 -9.632 0.741 1.00 29.53 175 PRO A C 1
ATOM 1327 O O . PRO A 1 175 ? 71.091 -10.847 0.805 1.00 26.26 175 PRO A O 1
ATOM 1331 N N . GLY A 1 176 ? 70.122 -9.074 -0.197 1.00 26.19 176 GLY A N 1
ATOM 1332 C CA . GLY A 1 176 ? 69.602 -9.847 -1.309 1.00 26.93 176 GLY A CA 1
ATOM 1333 C C . GLY A 1 176 ? 68.376 -10.685 -0.995 1.00 34.56 176 GLY A C 1
ATOM 1334 O O . GLY A 1 176 ? 67.791 -11.288 -1.894 1.00 33.75 176 GLY A O 1
ATOM 1335 N N . VAL A 1 177 ? 67.984 -10.727 0.275 1.00 26.77 177 VAL A N 1
ATOM 1336 C CA . VAL A 1 177 ? 66.809 -11.491 0.695 1.00 26.48 177 VAL A CA 1
ATOM 1337 C C . VAL A 1 177 ? 65.567 -10.596 0.736 1.00 21.21 177 VAL A C 1
ATOM 1338 O O . VAL A 1 177 ? 65.603 -9.503 1.300 1.00 22.29 177 VAL A O 1
ATOM 1342 N N . ASP A 1 178 ? 64.474 -11.038 0.119 1.00 26.31 178 ASP A N 1
ATOM 1343 C CA . ASP A 1 178 ? 63.243 -10.252 0.165 1.00 25.93 178 ASP A CA 1
ATOM 1344 C C . ASP A 1 178 ? 62.547 -10.418 1.509 1.00 21.52 178 ASP A C 1
ATOM 1345 O O . ASP A 1 178 ? 62.337 -11.542 1.970 1.00 24.98 178 ASP A O 1
ATOM 1350 N N . TYR A 1 179 ? 62.202 -9.295 2.133 1.00 18.98 179 TYR A N 1
ATOM 1351 C CA . TYR A 1 179 ? 61.461 -9.310 3.387 1.00 17.65 179 TYR A CA 1
ATOM 1352 C C . TYR A 1 179 ? 60.108 -8.624 3.227 1.00 18.52 179 TYR A C 1
ATOM 1353 O O . TYR A 1 179 ? 59.975 -7.602 2.535 1.00 18.67 179 TYR A O 1
ATOM 1362 N N . THR A 1 180 ? 59.096 -9.194 3.862 1.00 15.91 180 THR A N 1
ATOM 1363 C CA . THR A 1 180 ? 57.785 -8.583 3.900 1.00 14.71 180 THR A CA 1
ATOM 1364 C C . THR A 1 180 ? 57.673 -7.876 5.243 1.00 14.38 180 THR A C 1
ATOM 1365 O O . THR A 1 180 ? 57.937 -8.479 6.283 1.00 19.08 180 THR A O 1
ATOM 1369 N N . ILE A 1 181 ? 57.341 -6.589 5.204 1.00 11.94 181 ILE A N 1
ATOM 1370 C CA . ILE A 1 181 ? 57.260 -5.747 6.390 1.00 12.08 181 ILE A CA 1
ATOM 1371 C C . ILE A 1 181 ? 55.851 -5.180 6.497 1.00 14.54 181 ILE A C 1
ATOM 1372 O O . ILE A 1 181 ? 55.350 -4.593 5.532 1.00 13.44 181 ILE A O 1
ATOM 1377 N N . THR A 1 182 ? 55.211 -5.363 7.649 1.00 12.26 182 THR A N 1
ATOM 1378 C CA . THR A 1 182 ? 53.835 -4.941 7.840 1.00 12.87 182 THR A CA 1
ATOM 1379 C C . THR A 1 182 ? 53.731 -4.140 9.123 1.00 11.31 182 THR A C 1
ATOM 1380 O O . THR A 1 182 ? 54.370 -4.484 10.129 1.00 12.41 182 THR A O 1
ATOM 1384 N N . VAL A 1 183 ? 52.957 -3.059 9.068 1.00 10.62 183 VAL A N 1
ATOM 1385 C CA . VAL A 1 183 ? 52.677 -2.225 10.231 1.00 10.61 183 VAL A CA 1
ATOM 1386 C C . VAL A 1 183 ? 51.178 -2.173 10.502 1.00 9.53 183 VAL A C 1
ATOM 1387 O O . VAL A 1 183 ? 50.373 -1.877 9.599 1.00 11.48 183 VAL A O 1
ATOM 1391 N N . TYR A 1 184 ? 50.817 -2.506 11.739 1.00 10.16 184 TYR A N 1
ATOM 1392 C CA . TYR A 1 184 ? 49.443 -2.496 12.223 1.00 9.73 184 TYR A CA 1
ATOM 1393 C C . TYR A 1 184 ? 49.315 -1.359 13.218 1.00 10.81 184 TYR A C 1
ATOM 1394 O O . TYR A 1 184 ? 50.147 -1.235 14.128 1.00 11.82 184 TYR A O 1
ATOM 1403 N N . ALA A 1 185 ? 48.273 -0.547 13.081 1.00 10.75 185 ALA A N 1
ATOM 1404 C CA . ALA A 1 185 ? 48.041 0.577 13.986 1.00 10.40 185 ALA A CA 1
ATOM 1405 C C . ALA A 1 185 ? 46.971 0.188 14.994 1.00 9.74 185 ALA A C 1
ATOM 1406 O O . ALA A 1 185 ? 45.794 0.038 14.659 1.00 10.91 185 ALA A O 1
ATOM 1408 N N . GLY A 1 186 ? 47.368 0.011 16.243 1.00 10.05 186 GLY A N 1
ATOM 1409 C CA . GLY A 1 186 ? 46.428 -0.370 17.280 1.00 11.31 186 GLY A CA 1
ATOM 1410 C C . GLY A 1 186 ? 45.452 0.730 17.645 1.00 10.35 186 GLY A C 1
ATOM 1411 O O . GLY A 1 186 ? 45.787 1.930 17.655 1.00 10.56 186 GLY A O 1
ATOM 1412 N N . TYR A 1 187 ? 44.224 0.314 17.950 1.00 10.42 187 TYR A N 1
ATOM 1413 C CA . TYR A 1 187 ? 43.233 1.184 18.575 1.00 11.69 187 TYR A CA 1
ATOM 1414 C C . TYR A 1 187 ? 43.287 1.045 20.098 1.00 11.74 187 TYR A C 1
ATOM 1415 O O . TYR A 1 187 ? 43.342 2.039 20.832 1.00 12.39 187 TYR A O 1
ATOM 1424 N N . ASP A 1 188 ? 43.262 -0.196 20.570 1.00 10.35 188 ASP A N 1
ATOM 1425 C CA . ASP A 1 188 ? 43.344 -0.472 22.002 1.00 11.19 188 ASP A CA 1
ATOM 1426 C C . ASP A 1 188 ? 44.388 -1.562 22.221 1.00 12.58 188 ASP A C 1
ATOM 1427 O O . ASP A 1 188 ? 45.435 -1.546 21.573 1.00 13.24 188 ASP A O 1
ATOM 1432 N N . GLY A 1 189 ? 44.129 -2.502 23.118 1.00 11.82 189 GLY A N 1
ATOM 1433 C CA . GLY A 1 189 ? 45.038 -3.616 23.293 1.00 13.73 189 GLY A CA 1
ATOM 1434 C C . GLY A 1 189 ? 44.598 -4.894 22.611 1.00 16.98 189 GLY A C 1
ATOM 1435 O O . GLY A 1 189 ? 45.180 -5.955 22.842 1.00 21.26 189 GLY A O 1
ATOM 1436 N N . LYS A 1 190 ? 43.566 -4.814 21.772 1.00 13.27 190 LYS A N 1
ATOM 1437 C CA . LYS A 1 190 ? 43.039 -6.014 21.146 1.00 13.44 190 LYS A CA 1
ATOM 1438 C C . LYS A 1 190 ? 42.904 -5.840 19.631 1.00 12.10 190 LYS A C 1
ATOM 1439 O O . LYS A 1 190 ? 43.133 -6.787 18.875 1.00 14.76 190 LYS A O 1
ATOM 1445 N N . TYR A 1 191 ? 42.578 -4.627 19.192 1.00 10.63 191 TYR A N 1
ATOM 1446 C CA . TYR A 1 191 ? 42.191 -4.396 17.803 1.00 11.30 191 TYR A CA 1
ATOM 1447 C C . TYR A 1 191 ? 43.112 -3.399 17.100 1.00 12.75 191 TYR A C 1
ATOM 1448 O O . TYR A 1 191 ? 43.562 -2.431 17.721 1.00 11.83 191 TYR A O 1
ATOM 1457 N N . TYR A 1 192 ? 43.334 -3.609 15.800 1.00 10.78 192 TYR A N 1
ATOM 1458 C CA . TYR A 1 192 ? 43.983 -2.614 14.944 1.00 10.76 192 TYR A CA 1
ATOM 1459 C C . TYR A 1 192 ? 42.986 -2.036 13.948 1.00 12.56 192 TYR A C 1
ATOM 1460 O O . TYR A 1 192 ? 42.001 -2.685 13.586 1.00 11.19 192 TYR A O 1
ATOM 1469 N N . TYR A 1 193 ? 43.246 -0.812 13.507 1.00 10.04 193 TYR A N 1
ATOM 1470 C CA . TYR A 1 193 ? 42.418 -0.179 12.489 1.00 10.14 193 TYR A CA 1
ATOM 1471 C C . TYR A 1 193 ? 42.627 -0.858 11.132 1.00 12.36 193 TYR A C 1
ATOM 1472 O O . TYR A 1 193 ? 43.755 -1.095 10.719 1.00 11.59 193 TYR A O 1
ATOM 1481 N N . GLN A 1 194 ? 41.564 -1.140 10.402 1.00 11.91 194 GLN A N 1
ATOM 1482 C CA . GLN A 1 194 ? 41.727 -1.654 9.032 1.00 10.75 194 GLN A CA 1
ATOM 1483 C C . GLN A 1 194 ? 42.081 -0.518 8.061 1.00 11.77 194 GLN A C 1
ATOM 1484 O O . GLN A 1 194 ? 41.537 0.573 8.178 1.00 12.31 194 GLN A O 1
ATOM 1490 N N . SER A 1 195 ? 42.998 -0.730 7.110 1.00 11.97 195 SER A N 1
ATOM 1491 C CA . SER A 1 195 ? 43.761 -1.962 6.915 1.00 12.50 195 SER A CA 1
ATOM 1492 C C . SER A 1 195 ? 45.230 -1.697 7.226 1.00 13.28 195 SER A C 1
ATOM 1493 O O . SER A 1 195 ? 45.684 -0.560 7.097 1.00 17.00 195 SER A O 1
ATOM 1496 N N . PRO A 1 196 ? 45.974 -2.741 7.625 1.00 10.59 196 PRO A N 1
ATOM 1497 C CA . PRO A 1 196 ? 47.417 -2.562 7.845 1.00 12.62 196 PRO A CA 1
ATOM 1498 C C . PRO A 1 196 ? 48.124 -2.187 6.547 1.00 13.96 196 PRO A C 1
ATOM 1499 O O . PRO A 1 196 ? 47.621 -2.458 5.449 1.00 14.26 196 PRO A O 1
ATOM 1503 N N . ILE A 1 197 ? 49.298 -1.591 6.668 1.00 10.11 197 ILE A N 1
ATOM 1504 C CA . ILE A 1 197 ? 50.112 -1.263 5.502 1.00 11.70 197 ILE A CA 1
ATOM 1505 C C . ILE A 1 197 ? 51.327 -2.196 5.403 1.00 11.10 197 ILE A C 1
ATOM 1506 O O . ILE A 1 197 ? 51.912 -2.587 6.420 1.00 11.56 197 ILE A O 1
ATOM 1511 N N . SER A 1 198 ? 51.698 -2.577 4.186 1.00 12.08 198 SER A N 1
ATOM 1512 C CA . SER A 1 198 ? 52.717 -3.603 3.997 1.00 13.43 198 SER A CA 1
ATOM 1513 C C . SER A 1 198 ? 53.552 -3.369 2.746 1.00 10.77 198 SER A C 1
ATOM 1514 O O . SER A 1 198 ? 53.027 -3.010 1.687 1.00 12.15 198 SER A O 1
ATOM 1517 N N . ILE A 1 199 ? 54.856 -3.579 2.880 1.00 12.15 199 ILE A N 1
ATOM 1518 C CA . ILE A 1 199 ? 55.799 -3.484 1.770 1.00 12.30 199 ILE A CA 1
ATOM 1519 C C . ILE A 1 199 ? 56.673 -4.725 1.701 1.00 14.43 199 ILE A C 1
ATOM 1520 O O . ILE A 1 199 ? 56.751 -5.511 2.657 1.00 13.81 199 ILE A O 1
ATOM 1525 N N . ASN A 1 200 ? 57.315 -4.907 0.551 1.00 13.72 200 ASN A N 1
ATOM 1526 C CA . ASN A 1 200 ? 58.383 -5.886 0.418 1.00 12.67 200 ASN A CA 1
ATOM 1527 C C . ASN A 1 200 ? 59.657 -5.157 0.056 1.00 13.00 200 ASN A C 1
ATOM 1528 O O . ASN A 1 200 ? 59.651 -4.287 -0.813 1.00 18.65 200 ASN A O 1
ATOM 1533 N N . TYR A 1 201 ? 60.745 -5.507 0.729 1.00 14.18 201 TYR A N 1
ATOM 1534 C CA . TYR A 1 201 ? 61.996 -4.789 0.545 1.00 14.13 201 TYR A CA 1
ATOM 1535 C C . TYR A 1 201 ? 63.186 -5.731 0.615 1.00 19.57 201 TYR A C 1
ATOM 1536 O O . TYR A 1 201 ? 63.179 -6.723 1.357 1.00 18.40 201 TYR A O 1
ATOM 1545 N N . ARG A 1 202 ? 64.200 -5.406 -0.178 1.00 19.48 202 ARG A N 1
ATOM 1546 C CA . ARG A 1 202 ? 65.422 -6.174 -0.273 1.00 26.03 202 ARG A CA 1
ATOM 1547 C C . ARG A 1 202 ? 66.542 -5.173 -0.032 1.00 28.19 202 ARG A C 1
ATOM 1548 O O . ARG A 1 202 ? 66.697 -4.226 -0.804 1.00 24.41 202 ARG A O 1
ATOM 1556 N N . THR A 1 203 ? 67.299 -5.349 1.051 1.00 31.98 203 THR A N 1
ATOM 1557 C CA . THR A 1 203 ? 68.421 -4.452 1.312 1.00 31.78 203 THR A CA 1
ATOM 1558 C C . THR A 1 203 ? 69.595 -4.830 0.435 1.00 29.59 203 THR A C 1
ATOM 1559 O O . THR A 1 203 ? 69.574 -5.823 -0.304 1.00 31.01 203 THR A O 1
ATOM 1564 N N . VAL B 2 5 ? 35.610 -10.660 13.017 1.00 25.16 579 VAL B N 1
ATOM 1565 C CA . VAL B 2 5 ? 34.694 -10.342 14.105 1.00 24.62 579 VAL B CA 1
ATOM 1566 C C . VAL B 2 5 ? 33.968 -9.026 13.815 1.00 18.25 579 VAL B C 1
ATOM 1567 O O . VAL B 2 5 ? 32.746 -8.949 13.914 1.00 19.07 579 VAL B O 1
ATOM 1587 N N . GLU B 2 7 ? 34.056 -5.561 10.877 1.00 12.14 581 GLU B N 1
ATOM 1588 C CA . GLU B 2 7 ? 34.525 -5.193 9.546 1.00 13.29 581 GLU B CA 1
ATOM 1589 C C . GLU B 2 7 ? 35.634 -4.133 9.533 1.00 12.23 581 GLU B C 1
ATOM 1590 O O . GLU B 2 7 ? 36.489 -4.139 8.640 1.00 12.74 581 GLU B O 1
ATOM 1596 N N . ASN B 2 8 ? 35.621 -3.237 10.521 1.00 11.17 582 ASN B N 1
ATOM 1597 C CA . ASN B 2 8 ? 36.460 -2.036 10.493 1.00 10.25 582 ASN B CA 1
ATOM 1598 C C . ASN B 2 8 ? 37.732 -2.112 11.326 1.00 10.36 582 ASN B C 1
ATOM 1599 O O . ASN B 2 8 ? 38.583 -1.219 11.240 1.00 11.45 582 ASN B O 1
ATOM 1604 N N . VAL B 2 9 ? 37.871 -3.198 12.082 1.00 9.30 583 VAL B N 1
ATOM 1605 C CA . VAL B 2 9 ? 39.073 -3.440 12.889 1.00 10.25 583 VAL B CA 1
ATOM 1606 C C . VAL B 2 9 ? 39.486 -4.898 12.750 1.00 13.11 583 VAL B C 1
ATOM 1607 O O . VAL B 2 9 ? 38.667 -5.742 12.384 1.00 16.06 583 VAL B O 1
ATOM 1611 N N . GLY B 2 10 ? 40.765 -5.188 12.976 1.00 11.76 584 GLY B N 1
ATOM 1612 C CA . GLY B 2 10 ? 41.240 -6.565 12.983 1.00 13.04 584 GLY B CA 1
ATOM 1613 C C . GLY B 2 10 ? 41.801 -6.944 14.345 1.00 12.40 584 GLY B C 1
ATOM 1614 O O . GLY B 2 10 ? 42.092 -6.076 15.159 1.00 13.10 584 GLY B O 1
ATOM 1615 N N . LEU B 2 11 ? 41.927 -8.241 14.603 1.00 16.18 585 LEU B N 1
ATOM 1616 C CA . LEU B 2 11 ? 42.457 -8.733 15.872 1.00 18.53 585 LEU B CA 1
ATOM 1617 C C . LEU B 2 11 ? 43.972 -8.731 15.853 1.00 17.75 585 LEU B C 1
ATOM 1618 O O . LEU B 2 11 ? 44.575 -9.384 15.005 1.00 19.98 585 LEU B O 1
ATOM 1623 N N . MET B 2 12 ? 44.594 -8.016 16.788 1.00 16.16 586 MET B N 1
ATOM 1624 C CA . MET B 2 12 ? 46.048 -8.043 16.922 1.00 17.60 586 MET B CA 1
ATOM 1625 C C . MET B 2 12 ? 46.515 -9.455 17.244 1.00 28.70 586 MET B C 1
ATOM 1626 O O . MET B 2 12 ? 45.957 -10.106 18.128 1.00 26.80 586 MET B O 1
#

Secondary structure (DSSP, 8-state):
--BSSHHHHHHHTTTS-S-SSS----EE----SSB-SS--HHHHHHHHHT-SSTTEEEEEE-SSSTT-EEEEEEETTEEEEEEPEE-TTS-EESS---SSSSTT-SSS--EEEEE-SS-EEEE-TT---TTS--SEEEEEEEETT-SSPPEEEEEETT--EEEE--PPTT-EEEEEEEEBSSSSEEES--EEEEEE-/---EEE-

Radius of gyration: 19.54 Å; Cα contacts (8 Å, |Δi|>4): 462; chains: 2; bounding box: 63×35×30 Å

Solvent-accessible surface area: 10272 Å² total

InterPro domains:
  IPR000242 Tyrosine-specific protein phosphatase, PTPase domain [PF00102] (273-519)
  IPR000242 Tyrosine-specific protein phosphatase, PTPase domain [PR00700] (303-310)
  IPR000242 Tyrosine-specific protein phosphatase, PTPase domain [PR00700] (327-347)
  IPR000242 Tyrosine-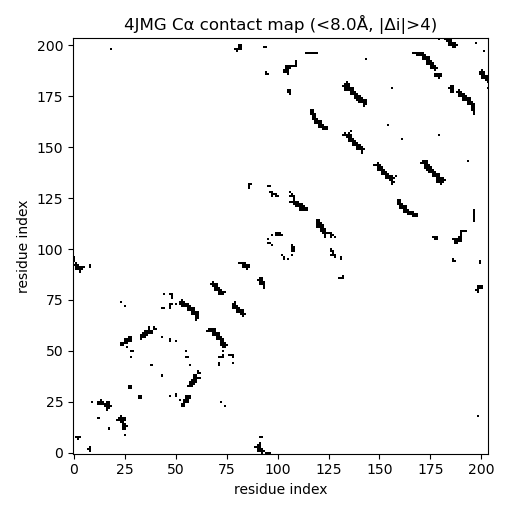specific protein phosphatase, PTPase domain [PR00700] (413-430)
  IPR000242 Tyrosine-specific protein phosphatase, PTPase domain [PR00700] (454-472)
  IPR000242 Tyrosine-specific protein phosphatase, PTPase domain [PR00700] (488-503)
  IPR000242 Tyrosine-specific protein phosphatase, PTPase domain [PR00700] (504-514)
  IPR000242 Tyrosine-specific protein phosphatase, PTPase domain [PS50055] (247-521)
  IPR000242 Tyrosine-specific protein phosphatase, PTPase domain [SM00194] (246-523)
  IPR000387 Tyrosine-specific protein phosphatases domain [PS50056] (436-512)
  IPR000980 SH2 domain [PF00017] (6-81)
  IPR000980 SH2 domain [PF00017] (112-197)
  IPR000980 SH2 domain [PS50001] (6-102)
  IPR000980 SH2 domain [PS50001] (112-216)
  IPR000980 SH2 domain [SM00252] (4-87)
  IPR000980 SH2 domain [SM00252] (110-203)
  IPR003595 Protein-tyrosine phosphatase, catalytic [SM00404] (414-520)
  IPR012152 Protein-tyrosine phosphatase, non-receptor type-6, -11 [PIRSF000929] (1-593)
  IPR016130 Protein-tyrosine phosphatase, active site [PS00383] (457-467)
  IPR029021 Protein-tyrosine phosphatase-like [G3DSA:3.90.190.10] (218-525)

Nearest PDB structures (foldseek):
  4jmg-assembly1_A  TM=1.005E+00  e=3.522E-38  synthetic construct
  2obg-assembly1_A-2  TM=9.279E-01  e=3.343E-11  unclassified
  3csg-assembly1_A  TM=9.250E-01  e=6.007E-11  unclassified
  8f0m-assembly1_B  TM=8.924E-01  e=6.261E-10  Homo sapiens
  3t04-assembly1_D  TM=7.961E-01  e=7.433E-11  Homo sapiens

B-factor: mean 20.49, std 10.12, range [9.11, 69.38]